Protein AF-A0A3D1IQJ5-F1 (afdb_monomer)

Radius of gyration: 21.81 Å; Cα contacts (8 Å, |Δi|>4): 579; chains: 1; bounding box: 47×55×71 Å

Mean predicted aligned error: 10.37 Å

pLDDT: mean 79.46, std 16.39, range [32.22, 97.44]

Sequence (289 aa):
MTYRLWQVEYAGQSLGAAVDIQLVWEKILNAQDEAKLQVVDERSNQLLGALDWTPTVVRDTTQGGSVEGMVEKVGEYTLDISRGRLHSADSREDVIFDFHISLSPFPDQQWTSVQVQLEREISERQFEFTVDAHSTNNFVTLRASLEGAEQEVDVPLEDLSKPEKLVGAGLKLAGVPALAASGASLMVKNFLNSEELKNRPLNFKLELPRQAHIDLLPGVRSRIKVYRIDVPIVEDMLVKIYVNTLGEILRVEIPNVLIDTISKTSKLDLPKSIVLRNQNFYGRLRRDQ

Nearest PDB structures (foldseek):
  5btu-assembly1_A  TM=4.972E-01  e=8.040E+00  Streptomyces rugosporus
  5bu3-assembly2_D  TM=2.649E-01  e=6.834E+00  Streptomyces rugosporus
  6cd2-assembly1_C  TM=1.174E-01  e=5.809E+00  Escherichia coli

Structure (mmCIF, N/CA/C/O backbone):
data_AF-A0A3D1IQJ5-F1
#
_entry.id   AF-A0A3D1IQJ5-F1
#
loop_
_atom_site.group_PDB
_atom_site.id
_atom_site.type_symbol
_atom_site.label_atom_id
_atom_site.label_alt_id
_atom_site.label_comp_id
_atom_site.label_asym_id
_atom_site.label_entity_id
_atom_site.label_seq_id
_atom_site.pdbx_PDB_ins_code
_atom_site.Cartn_x
_atom_site.Cartn_y
_atom_site.Cartn_z
_atom_site.occupancy
_atom_site.B_iso_or_equiv
_atom_site.auth_seq_id
_atom_site.auth_comp_id
_atom_site.auth_asym_id
_atom_site.auth_atom_id
_atom_site.pdbx_PDB_model_num
ATOM 1 N N . MET A 1 1 ? 15.451 10.200 -37.388 1.00 32.50 1 MET A N 1
ATOM 2 C CA . MET A 1 1 ? 15.613 8.881 -36.739 1.00 32.50 1 MET A CA 1
ATOM 3 C C . MET A 1 1 ? 15.032 8.989 -35.345 1.00 32.50 1 MET A C 1
ATOM 5 O O . MET A 1 1 ? 15.545 9.763 -34.551 1.00 32.50 1 MET A O 1
ATOM 9 N N . THR A 1 2 ? 13.926 8.304 -35.082 1.00 32.22 2 THR A N 1
ATOM 10 C CA . THR A 1 2 ? 13.214 8.381 -33.801 1.00 32.22 2 THR A CA 1
ATOM 11 C C . THR A 1 2 ? 13.717 7.242 -32.924 1.00 32.22 2 THR A C 1
ATOM 13 O O . THR A 1 2 ? 13.256 6.110 -33.054 1.00 32.22 2 THR A O 1
ATOM 16 N N . TYR A 1 3 ? 14.721 7.503 -32.087 1.00 37.50 3 TYR A N 1
ATOM 17 C CA . TYR A 1 3 ? 15.149 6.528 -31.087 1.00 37.50 3 TYR A CA 1
ATOM 18 C C . TYR A 1 3 ? 14.048 6.424 -30.034 1.00 37.50 3 TYR A C 1
ATOM 20 O O . TYR A 1 3 ? 13.719 7.397 -29.360 1.00 37.50 3 TYR A O 1
ATOM 28 N N . ARG A 1 4 ? 13.440 5.244 -29.909 1.00 43.84 4 ARG A N 1
ATOM 29 C CA . ARG A 1 4 ? 12.570 4.944 -28.775 1.00 43.84 4 ARG A CA 1
ATOM 30 C C . ARG A 1 4 ? 13.487 4.760 -27.567 1.00 43.84 4 ARG A C 1
ATOM 32 O O . ARG A 1 4 ? 14.173 3.749 -27.499 1.00 43.84 4 ARG A O 1
ATOM 39 N N . LEU A 1 5 ? 13.536 5.735 -26.658 1.00 46.69 5 LEU A N 1
ATOM 40 C CA . LEU A 1 5 ? 14.445 5.756 -25.496 1.00 46.69 5 LEU A CA 1
ATOM 41 C C . LEU A 1 5 ? 14.434 4.438 -24.690 1.00 46.69 5 LEU A C 1
ATOM 43 O O . LEU A 1 5 ? 15.490 3.961 -24.285 1.00 46.69 5 LEU A O 1
ATOM 47 N N . TRP A 1 6 ? 13.280 3.764 -24.593 1.00 47.94 6 TRP A N 1
ATOM 48 C CA . TRP A 1 6 ? 13.156 2.449 -23.944 1.00 47.94 6 TRP A CA 1
ATOM 49 C C . TRP A 1 6 ? 13.947 1.319 -24.631 1.00 47.94 6 TRP A C 1
ATOM 51 O O . TRP A 1 6 ? 14.324 0.347 -23.983 1.00 47.94 6 TRP A O 1
ATOM 61 N N . GLN A 1 7 ? 14.216 1.410 -25.939 1.00 45.00 7 GLN A N 1
ATOM 62 C CA . GLN A 1 7 ? 15.047 0.427 -26.642 1.00 45.00 7 GLN A CA 1
ATOM 63 C C . GLN A 1 7 ? 16.528 0.584 -26.300 1.00 45.00 7 GLN A C 1
ATOM 65 O O . GLN A 1 7 ? 17.248 -0.403 -26.362 1.00 45.00 7 GLN A O 1
ATOM 70 N N . VAL A 1 8 ? 16.980 1.784 -25.926 1.00 51.25 8 VAL A N 1
ATOM 71 C CA . VAL A 1 8 ? 18.387 2.048 -25.591 1.00 51.25 8 VAL A CA 1
ATOM 72 C C . VAL A 1 8 ? 18.701 1.606 -24.160 1.00 51.25 8 VAL A C 1
ATOM 74 O O . VAL A 1 8 ? 19.741 0.996 -23.948 1.00 51.25 8 VAL A O 1
ATOM 77 N N . GLU A 1 9 ? 17.779 1.803 -23.208 1.00 52.53 9 GLU A N 1
ATOM 78 C CA . GLU A 1 9 ? 17.941 1.301 -21.829 1.00 52.53 9 GLU A CA 1
ATOM 79 C C . GLU A 1 9 ? 17.995 -0.242 -21.761 1.00 52.53 9 GLU A C 1
ATOM 81 O O . GLU A 1 9 ? 18.684 -0.801 -20.915 1.00 52.53 9 GLU A O 1
ATOM 86 N N . TYR A 1 10 ? 17.310 -0.946 -22.674 1.00 53.19 10 TYR A N 1
ATOM 87 C CA . TYR A 1 10 ? 17.135 -2.408 -22.620 1.00 53.19 10 TYR A CA 1
ATOM 88 C C . TYR A 1 10 ? 17.820 -3.198 -23.743 1.00 53.19 10 TYR A C 1
ATOM 90 O O . TYR A 1 10 ? 17.701 -4.434 -23.777 1.00 53.19 10 TYR A O 1
ATOM 98 N N . ALA A 1 11 ? 18.501 -2.533 -24.679 1.00 50.22 11 ALA A N 1
ATOM 99 C CA . ALA A 1 11 ? 19.299 -3.203 -25.700 1.00 50.22 11 ALA A CA 1
ATOM 100 C C . ALA A 1 11 ? 20.513 -3.868 -25.036 1.00 50.22 11 ALA A C 1
ATOM 102 O O . ALA A 1 11 ? 21.517 -3.226 -24.756 1.00 50.22 11 ALA A O 1
ATOM 103 N N . GLY A 1 12 ? 20.403 -5.173 -24.778 1.00 56.88 12 GLY A N 1
ATOM 104 C CA . GLY A 1 12 ? 21.492 -5.999 -24.247 1.00 56.88 12 GLY A CA 1
ATOM 105 C C . GLY A 1 12 ? 21.267 -6.561 -22.842 1.00 56.88 12 GLY A C 1
ATOM 106 O O . GLY A 1 12 ? 22.012 -7.449 -22.442 1.00 56.88 12 GLY A O 1
ATOM 107 N N . GLN A 1 13 ? 20.232 -6.129 -22.112 1.00 66.56 13 GLN A N 1
ATOM 108 C CA . GLN A 1 13 ? 19.937 -6.686 -20.787 1.00 66.56 13 GLN A CA 1
ATOM 109 C C . GLN A 1 13 ? 18.996 -7.900 -20.876 1.00 66.56 13 GLN A C 1
ATOM 111 O O . GLN A 1 13 ? 17.907 -7.836 -21.469 1.00 66.56 13 GLN A O 1
ATOM 116 N N . SER A 1 14 ? 19.440 -9.022 -20.304 1.00 76.62 14 SER A N 1
ATOM 117 C CA . SER A 1 14 ? 18.699 -10.284 -20.238 1.00 76.62 14 SER A CA 1
ATOM 118 C C . SER A 1 14 ? 17.568 -10.225 -19.210 1.00 76.62 14 SER A C 1
ATOM 120 O O . SER A 1 14 ? 17.650 -9.507 -18.217 1.00 76.62 14 SER A O 1
ATOM 122 N N . LEU A 1 15 ? 16.521 -11.028 -19.417 1.00 82.62 15 LEU A N 1
ATOM 123 C CA . LEU A 1 15 ? 15.532 -11.284 -18.365 1.00 82.62 15 LEU A CA 1
ATOM 124 C C . LEU A 1 15 ? 16.239 -11.848 -17.119 1.00 82.62 15 LEU A C 1
ATOM 126 O O . LEU A 1 15 ? 17.187 -12.624 -17.242 1.00 82.62 15 LEU A O 1
ATOM 130 N N . GLY A 1 16 ? 15.799 -11.424 -15.940 1.00 82.69 16 GLY A N 1
ATOM 131 C CA . GLY A 1 16 ? 16.395 -11.733 -14.641 1.00 82.69 16 GLY A CA 1
ATOM 132 C C . GLY A 1 16 ? 17.601 -10.871 -14.257 1.00 82.69 16 GLY A C 1
ATOM 133 O O . GLY A 1 16 ? 18.068 -10.982 -13.123 1.00 82.69 16 GLY A O 1
ATOM 134 N N . ALA A 1 17 ? 18.108 -10.011 -15.152 1.00 86.56 17 ALA A N 1
ATOM 135 C CA . ALA A 1 17 ? 19.240 -9.143 -14.837 1.00 86.56 17 ALA A CA 1
ATOM 136 C C . ALA A 1 17 ? 18.913 -8.235 -13.647 1.00 86.56 17 ALA A C 1
ATOM 138 O O . ALA A 1 17 ? 17.838 -7.632 -13.606 1.00 86.56 17 ALA A O 1
ATOM 139 N N . ALA A 1 18 ? 19.842 -8.162 -12.694 1.00 89.19 18 ALA A N 1
ATOM 140 C CA . ALA A 1 18 ? 19.727 -7.282 -11.544 1.00 89.19 18 ALA A CA 1
ATOM 141 C C . ALA A 1 18 ? 19.845 -5.816 -11.978 1.00 89.19 18 ALA A C 1
ATOM 143 O O . ALA A 1 18 ? 20.656 -5.465 -12.838 1.00 89.19 18 ALA A O 1
ATOM 144 N N . VAL A 1 19 ? 19.034 -4.975 -11.356 1.00 89.19 19 VAL A N 1
ATOM 145 C CA . VAL A 1 19 ? 18.974 -3.529 -11.543 1.00 89.19 19 VAL A CA 1
ATOM 146 C C . VAL A 1 19 ? 19.071 -2.893 -10.166 1.00 89.19 19 VAL A C 1
ATOM 148 O O . VAL A 1 19 ? 18.525 -3.418 -9.193 1.00 89.19 19 VAL A O 1
ATOM 151 N N . ASP A 1 20 ? 19.783 -1.774 -10.082 1.00 87.56 20 ASP A N 1
ATOM 152 C CA . ASP A 1 20 ? 19.851 -0.997 -8.852 1.00 87.56 20 ASP A CA 1
ATOM 153 C C . ASP A 1 20 ? 18.441 -0.559 -8.429 1.00 87.56 20 ASP A C 1
ATOM 155 O O . ASP A 1 20 ? 17.690 0.014 -9.223 1.00 87.56 20 ASP A O 1
ATOM 159 N N . ILE A 1 21 ? 18.074 -0.848 -7.181 1.00 86.38 21 ILE A N 1
ATOM 160 C CA . ILE A 1 21 ? 16.773 -0.466 -6.640 1.00 86.38 21 ILE A CA 1
ATOM 161 C C . ILE A 1 21 ? 16.608 1.056 -6.588 1.00 86.38 21 ILE A C 1
ATOM 163 O O . ILE A 1 21 ? 15.497 1.537 -6.801 1.00 86.38 21 ILE A O 1
ATOM 167 N N . GLN A 1 22 ? 17.693 1.816 -6.384 1.00 84.75 22 GLN A N 1
ATOM 168 C CA . GLN A 1 22 ? 17.636 3.280 -6.331 1.00 84.75 22 GLN A CA 1
ATOM 169 C C . GLN A 1 22 ? 17.149 3.866 -7.656 1.00 84.75 22 GLN A C 1
ATOM 171 O O . GLN A 1 22 ? 16.299 4.750 -7.655 1.00 84.75 22 GLN A O 1
ATOM 176 N N . LEU A 1 23 ? 17.599 3.304 -8.782 1.00 86.88 23 LEU A N 1
ATOM 177 C CA . LEU A 1 23 ? 17.141 3.708 -10.112 1.00 86.88 23 LEU A CA 1
ATOM 178 C C . LEU A 1 23 ? 15.633 3.482 -10.285 1.00 86.88 23 LEU A C 1
ATOM 180 O O . LEU A 1 23 ? 14.932 4.315 -10.858 1.00 86.88 23 LEU A O 1
ATOM 184 N N . VAL A 1 24 ? 15.125 2.335 -9.828 1.00 89.50 24 VAL A N 1
ATOM 185 C CA . VAL A 1 24 ? 13.697 2.015 -9.959 1.00 89.50 24 VAL A CA 1
ATOM 186 C C . VAL A 1 24 ? 12.865 2.896 -9.031 1.00 89.50 24 VAL A C 1
ATOM 188 O O . VAL A 1 24 ? 11.819 3.387 -9.445 1.00 89.50 24 VAL A O 1
ATOM 191 N N . TRP A 1 25 ? 13.342 3.145 -7.812 1.00 87.88 25 TRP A N 1
ATOM 192 C CA . TRP A 1 25 ? 12.681 4.028 -6.854 1.00 87.88 25 TRP A CA 1
ATOM 193 C C . TRP A 1 25 ? 12.628 5.476 -7.349 1.00 87.88 25 TRP A C 1
ATOM 195 O O . TRP A 1 25 ? 11.566 6.091 -7.325 1.00 87.88 25 TRP A O 1
ATOM 205 N N . GLU A 1 26 ? 13.726 5.988 -7.907 1.00 86.38 26 GLU A N 1
ATOM 206 C CA . GLU A 1 26 ? 13.758 7.301 -8.554 1.00 86.38 26 GLU A CA 1
ATOM 207 C C . GLU A 1 26 ? 12.740 7.385 -9.696 1.00 86.38 26 GLU A C 1
ATOM 209 O O . GLU A 1 26 ? 12.000 8.365 -9.780 1.00 86.38 26 GLU A O 1
ATOM 214 N N . LYS A 1 27 ? 12.637 6.345 -10.535 1.00 90.69 27 LYS A N 1
ATOM 215 C CA . LYS A 1 27 ? 11.613 6.286 -11.587 1.00 90.69 27 LYS A CA 1
ATOM 216 C C . LYS A 1 27 ? 10.197 6.314 -11.001 1.00 90.69 27 LYS A C 1
ATOM 218 O O . LYS A 1 27 ? 9.381 7.067 -11.512 1.00 90.69 27 LYS A O 1
ATOM 223 N N . ILE A 1 28 ? 9.908 5.548 -9.944 1.00 90.69 28 ILE A N 1
ATOM 224 C CA . ILE A 1 28 ? 8.582 5.534 -9.291 1.00 90.69 28 ILE A CA 1
ATOM 225 C C . ILE A 1 28 ? 8.221 6.921 -8.749 1.00 90.69 28 ILE A C 1
ATOM 227 O O . ILE A 1 28 ? 7.126 7.407 -9.014 1.00 90.69 28 ILE A O 1
ATOM 231 N N . LEU A 1 29 ? 9.138 7.572 -8.027 1.00 88.56 29 LEU A N 1
ATOM 232 C CA . LEU A 1 29 ? 8.899 8.890 -7.425 1.00 88.56 29 LEU A CA 1
ATOM 233 C C . LEU A 1 29 ? 8.776 10.021 -8.455 1.00 88.56 29 LEU A C 1
ATOM 235 O O . LEU A 1 29 ? 8.172 11.048 -8.166 1.00 88.56 29 LEU A O 1
ATOM 239 N N . ASN A 1 30 ? 9.346 9.840 -9.647 1.00 87.75 30 ASN A N 1
ATOM 240 C CA . ASN A 1 30 ? 9.295 10.811 -10.742 1.00 87.75 30 ASN A CA 1
ATOM 241 C C . ASN A 1 30 ? 8.331 10.401 -11.869 1.00 87.75 30 ASN A C 1
ATOM 243 O O . ASN A 1 30 ? 8.361 11.011 -12.950 1.00 87.75 30 ASN A O 1
ATOM 247 N N . ALA A 1 31 ? 7.506 9.369 -11.659 1.00 89.88 31 ALA A N 1
ATOM 248 C CA . ALA A 1 31 ? 6.557 8.935 -12.673 1.00 89.88 31 ALA A CA 1
ATOM 249 C C . ALA A 1 31 ? 5.586 10.084 -12.987 1.00 89.88 31 ALA A C 1
ATOM 251 O O . ALA A 1 31 ? 5.122 10.791 -12.101 1.00 89.88 31 ALA A O 1
ATOM 252 N N . GLN A 1 32 ? 5.332 10.311 -14.275 1.00 82.56 32 GLN A N 1
ATOM 253 C CA . GLN A 1 32 ? 4.499 11.432 -14.726 1.00 82.56 32 GLN A CA 1
ATOM 254 C C . GLN A 1 32 ? 3.003 11.114 -14.670 1.00 82.56 32 GLN A C 1
ATOM 256 O O . GLN A 1 32 ? 2.184 12.027 -14.623 1.00 82.56 32 GLN A O 1
ATOM 261 N N . ASP A 1 33 ? 2.670 9.825 -14.706 1.00 85.56 33 ASP A N 1
ATOM 262 C CA . ASP A 1 33 ? 1.304 9.332 -14.780 1.00 85.56 33 ASP A CA 1
ATOM 263 C C . ASP A 1 33 ? 0.913 8.652 -13.465 1.00 85.56 33 ASP A C 1
ATOM 265 O O . ASP A 1 33 ? 1.701 7.919 -12.857 1.00 85.56 33 ASP A O 1
ATOM 269 N N . GLU A 1 34 ? -0.339 8.857 -13.063 1.00 90.88 34 GLU A N 1
ATOM 270 C CA . GLU A 1 34 ? -0.970 8.095 -11.989 1.00 90.88 34 GLU A CA 1
ATOM 271 C C . GLU A 1 34 ? -1.128 6.621 -12.397 1.00 90.88 34 GLU A C 1
ATOM 273 O O . GLU A 1 34 ? -1.571 6.289 -13.502 1.00 90.88 34 GLU A O 1
ATOM 278 N N . ALA A 1 35 ? -0.814 5.706 -11.482 1.00 93.81 35 ALA A N 1
ATOM 279 C CA . ALA A 1 35 ? -1.076 4.290 -11.682 1.00 93.81 35 ALA A CA 1
ATOM 280 C C . ALA A 1 35 ? -2.490 3.963 -11.191 1.00 93.81 35 ALA A C 1
ATOM 282 O O . ALA A 1 35 ? -2.733 3.787 -9.996 1.00 93.81 35 ALA A O 1
ATOM 283 N N . LYS A 1 36 ? -3.429 3.843 -12.134 1.00 96.25 36 LYS A N 1
ATOM 284 C CA . LYS A 1 36 ? -4.802 3.396 -11.856 1.00 96.25 36 LYS A CA 1
ATOM 285 C C . LYS A 1 36 ? -4.813 1.896 -11.597 1.00 96.25 36 LYS A C 1
ATOM 287 O O . LYS A 1 36 ? -4.696 1.100 -12.535 1.00 96.25 36 LYS A O 1
ATOM 292 N N . LEU A 1 37 ? -4.979 1.482 -10.349 1.00 97.44 37 LEU A N 1
ATOM 293 C CA . LEU A 1 37 ? -4.917 0.087 -9.918 1.00 97.44 37 LEU A CA 1
ATOM 294 C C . LEU A 1 37 ? -6.305 -0.435 -9.527 1.00 97.44 37 LEU A C 1
ATOM 296 O O . LEU A 1 37 ? -7.129 0.254 -8.935 1.00 97.44 37 LEU A O 1
ATOM 300 N N . GLN A 1 38 ? -6.577 -1.690 -9.869 1.00 96.94 38 GLN A N 1
ATOM 301 C CA . GLN A 1 38 ? -7.733 -2.451 -9.394 1.00 96.94 38 GLN A CA 1
ATOM 302 C C . GLN A 1 38 ? -7.247 -3.554 -8.474 1.00 96.94 38 GLN A C 1
ATOM 304 O O . GLN A 1 38 ? -6.335 -4.288 -8.846 1.00 96.94 38 GLN A O 1
ATOM 309 N N . VAL A 1 39 ? -7.880 -3.697 -7.316 1.00 96.06 39 VAL A N 1
ATOM 310 C CA . VAL A 1 39 ? -7.679 -4.827 -6.410 1.00 96.06 39 VAL A CA 1
ATOM 311 C C . VAL A 1 39 ? -8.584 -5.955 -6.884 1.00 96.06 39 VAL A C 1
ATOM 313 O O . VAL A 1 39 ? -9.794 -5.770 -7.019 1.00 96.06 39 VAL A O 1
ATOM 316 N N . VAL A 1 40 ? -8.009 -7.114 -7.181 1.00 95.31 40 VAL A N 1
ATOM 317 C CA . VAL A 1 40 ? -8.720 -8.225 -7.821 1.00 95.31 40 VAL A CA 1
ATOM 318 C C . VAL A 1 40 ? -8.387 -9.526 -7.102 1.00 95.31 40 VAL A C 1
ATOM 320 O O . VAL A 1 40 ? -7.229 -9.760 -6.747 1.00 95.31 40 VAL A O 1
ATOM 323 N N . ASP A 1 41 ? -9.384 -10.392 -6.928 1.00 93.38 41 ASP A N 1
ATOM 324 C CA . ASP A 1 41 ? -9.119 -11.811 -6.694 1.00 93.38 41 ASP A CA 1
ATOM 325 C C . ASP A 1 41 ? -8.699 -12.439 -8.026 1.00 93.38 41 ASP A C 1
ATOM 327 O O . ASP A 1 41 ? -9.513 -12.646 -8.925 1.00 93.38 41 ASP A O 1
ATOM 331 N N . GLU A 1 42 ? -7.410 -12.732 -8.171 1.00 91.75 42 GLU A N 1
ATOM 332 C CA . GLU A 1 42 ? -6.810 -13.227 -9.410 1.00 91.75 42 GLU A CA 1
ATOM 333 C C . GLU A 1 42 ? -7.490 -14.509 -9.921 1.00 91.75 42 GLU A C 1
ATOM 335 O O . GLU A 1 42 ? -7.530 -14.728 -11.132 1.00 91.75 42 GLU A O 1
ATOM 340 N N . ARG A 1 43 ? -8.019 -15.355 -9.022 1.00 90.50 43 ARG A N 1
ATOM 341 C CA . ARG A 1 43 ? -8.587 -16.666 -9.384 1.00 90.50 43 ARG A CA 1
ATOM 342 C C . ARG A 1 43 ? -9.993 -16.560 -9.951 1.00 90.50 43 ARG A C 1
ATOM 344 O O . ARG A 1 43 ? -10.292 -17.217 -10.945 1.00 90.50 43 ARG A O 1
ATOM 351 N N . SER A 1 44 ? -10.847 -15.780 -9.300 1.00 90.94 44 SER A N 1
ATOM 352 C CA . SER A 1 44 ? -12.227 -15.543 -9.737 1.00 90.94 44 SER A CA 1
ATOM 353 C C . SER A 1 44 ? -12.329 -14.395 -10.742 1.00 90.94 44 SER A C 1
ATOM 355 O O . SER A 1 44 ? -13.337 -14.268 -11.432 1.00 90.94 44 SER A O 1
ATOM 357 N N . ASN A 1 45 ? -11.274 -13.582 -10.852 1.00 91.81 45 ASN A N 1
ATOM 358 C CA . ASN A 1 45 ? -11.251 -12.320 -11.583 1.00 91.81 45 ASN A CA 1
ATOM 359 C C . ASN A 1 45 ? -12.312 -11.322 -11.073 1.00 91.81 45 ASN A C 1
ATOM 361 O O . ASN A 1 45 ? -12.796 -10.484 -11.835 1.00 91.81 45 ASN A O 1
ATOM 365 N N . GLN A 1 46 ? -12.661 -11.420 -9.787 1.00 93.25 46 GLN A N 1
ATOM 366 C CA . GLN A 1 46 ? -13.621 -10.550 -9.115 1.00 93.25 46 GLN A CA 1
ATOM 367 C C . GLN A 1 46 ? -12.967 -9.230 -8.695 1.00 93.25 46 GLN A C 1
ATOM 369 O O . GLN A 1 46 ? -11.874 -9.219 -8.123 1.00 93.25 46 GLN A O 1
ATOM 374 N N . LEU A 1 47 ? -13.653 -8.112 -8.946 1.00 94.69 47 LEU A N 1
ATOM 375 C CA . LEU A 1 47 ? -13.200 -6.781 -8.545 1.00 94.69 47 LEU A CA 1
ATOM 376 C C . LEU A 1 47 ? -13.474 -6.524 -7.056 1.00 94.69 47 LEU A C 1
ATOM 378 O O . LEU A 1 47 ? -14.620 -6.326 -6.650 1.00 94.69 47 LEU A O 1
ATOM 382 N N . LEU A 1 48 ? -12.408 -6.435 -6.267 1.00 94.00 48 LEU A N 1
ATOM 383 C CA . LEU A 1 48 ? -12.449 -6.199 -4.821 1.00 94.00 48 LEU A CA 1
ATOM 384 C C . LEU A 1 48 ? -12.309 -4.720 -4.455 1.00 94.00 48 LEU A C 1
ATOM 386 O O . LEU A 1 48 ? -12.587 -4.341 -3.326 1.00 94.00 48 LEU A O 1
ATOM 390 N N . GLY A 1 49 ? -11.852 -3.881 -5.381 1.00 95.12 49 GLY A N 1
ATOM 391 C CA . GLY A 1 49 ? -11.621 -2.468 -5.114 1.00 95.12 49 GLY A CA 1
ATOM 392 C C . GLY A 1 49 ? -10.786 -1.794 -6.191 1.00 95.12 49 GLY A C 1
ATOM 393 O O . GLY A 1 49 ? -10.399 -2.418 -7.182 1.00 95.12 49 GLY A O 1
ATOM 394 N N . ALA A 1 50 ? -10.490 -0.517 -5.999 1.00 96.50 50 ALA A N 1
ATOM 395 C CA . ALA A 1 50 ? -9.625 0.258 -6.876 1.00 96.50 50 ALA A CA 1
ATOM 396 C C . ALA A 1 50 ? -8.967 1.408 -6.115 1.00 96.50 50 ALA A C 1
ATOM 398 O O . ALA A 1 50 ? -9.503 1.890 -5.120 1.00 96.50 50 ALA A O 1
ATOM 399 N N . LEU A 1 51 ? -7.811 1.841 -6.597 1.00 96.94 51 LEU A N 1
ATOM 400 C CA . LEU A 1 51 ? -7.077 2.983 -6.073 1.00 96.94 51 LEU A CA 1
ATOM 401 C C . LEU A 1 51 ? -6.245 3.607 -7.189 1.00 96.94 51 LEU A C 1
ATOM 403 O O . LEU A 1 51 ? -5.812 2.894 -8.096 1.00 96.94 51 LEU A O 1
ATOM 407 N N . ASP A 1 52 ? -5.987 4.903 -7.085 1.00 95.62 52 ASP A N 1
ATOM 408 C CA . ASP A 1 52 ? -5.094 5.618 -7.989 1.00 95.62 52 ASP A CA 1
ATOM 409 C C . ASP A 1 52 ? -3.840 5.999 -7.193 1.00 95.62 52 ASP A C 1
ATOM 411 O O . ASP A 1 52 ? -3.924 6.671 -6.168 1.00 95.62 52 ASP A O 1
ATOM 415 N N . TRP A 1 53 ? -2.686 5.489 -7.623 1.00 92.56 53 TRP A N 1
ATOM 416 C CA . TRP A 1 53 ? -1.389 5.752 -7.002 1.00 92.56 53 TRP A CA 1
ATOM 417 C C . TRP A 1 53 ? -0.710 6.920 -7.712 1.00 92.56 53 TRP A C 1
ATOM 419 O O . TRP A 1 53 ? -0.385 6.815 -8.899 1.00 92.56 53 TRP A O 1
ATOM 429 N N . THR A 1 54 ? -0.478 8.010 -6.985 1.00 94.31 54 THR A N 1
ATOM 430 C CA . THR A 1 54 ? -0.063 9.296 -7.556 1.00 94.31 54 THR A CA 1
ATOM 431 C C . THR A 1 54 ? 1.253 9.766 -6.938 1.00 94.31 54 THR A C 1
ATOM 433 O O . THR A 1 54 ? 1.261 10.219 -5.796 1.00 94.31 54 THR A O 1
ATOM 436 N N . PRO A 1 55 ? 2.379 9.660 -7.660 1.00 91.50 55 PRO A N 1
ATOM 437 C CA . PRO A 1 55 ? 3.629 10.282 -7.250 1.00 91.50 55 PRO A CA 1
ATOM 438 C C . PRO A 1 55 ? 3.646 11.773 -7.599 1.00 91.50 55 PRO A C 1
ATOM 440 O O . PRO A 1 55 ? 3.294 12.158 -8.714 1.00 91.50 55 PRO A O 1
ATOM 443 N N . THR A 1 56 ? 4.113 12.607 -6.670 1.00 90.25 56 THR A N 1
ATOM 444 C CA . THR A 1 56 ? 4.271 14.052 -6.887 1.00 90.25 56 THR A CA 1
ATOM 445 C C . THR A 1 56 ? 5.661 14.518 -6.469 1.00 90.25 56 THR A C 1
ATOM 447 O O . THR A 1 56 ? 6.196 14.119 -5.437 1.00 90.25 56 THR A O 1
ATOM 450 N N . VAL A 1 57 ? 6.245 15.414 -7.268 1.00 87.94 57 VAL A N 1
ATOM 451 C CA . VAL A 1 57 ? 7.497 16.108 -6.944 1.00 87.94 57 VAL A CA 1
ATOM 452 C C . VAL A 1 57 ? 7.171 17.543 -6.551 1.00 87.94 57 VAL A C 1
ATOM 454 O O . VAL A 1 57 ? 6.781 18.352 -7.399 1.00 87.94 57 VAL A O 1
ATOM 457 N N . VAL A 1 58 ? 7.360 17.883 -5.280 1.00 84.00 58 VAL A N 1
ATOM 458 C CA . VAL A 1 58 ? 7.140 19.242 -4.778 1.00 84.00 58 VAL A CA 1
ATOM 459 C C . VAL A 1 58 ? 8.465 19.997 -4.814 1.00 84.00 58 VAL A C 1
ATOM 461 O O . VAL A 1 58 ? 9.525 19.504 -4.419 1.00 84.00 58 VAL A O 1
ATOM 464 N N . ARG A 1 59 ? 8.424 21.215 -5.350 1.00 81.38 59 ARG A N 1
ATOM 465 C CA . ARG A 1 59 ? 9.615 22.037 -5.587 1.00 81.38 59 ARG A CA 1
ATOM 466 C C . ARG A 1 59 ? 9.822 23.010 -4.441 1.00 81.38 59 ARG A C 1
ATOM 468 O O . ARG A 1 59 ? 8.860 23.594 -3.950 1.00 81.38 59 ARG A O 1
ATOM 475 N N . ASP A 1 60 ? 11.079 23.223 -4.071 1.00 70.88 60 ASP A N 1
ATOM 476 C CA . ASP A 1 60 ? 11.421 24.251 -3.096 1.00 70.88 60 ASP A CA 1
ATOM 477 C C . ASP A 1 60 ? 11.312 25.636 -3.754 1.00 70.88 60 ASP A C 1
ATOM 479 O O . ASP A 1 60 ? 12.063 25.965 -4.673 1.00 70.88 60 ASP A O 1
ATOM 483 N N . THR A 1 61 ? 10.348 26.443 -3.309 1.00 63.12 61 THR A N 1
ATOM 484 C CA . THR A 1 61 ? 10.128 27.811 -3.805 1.00 63.12 61 T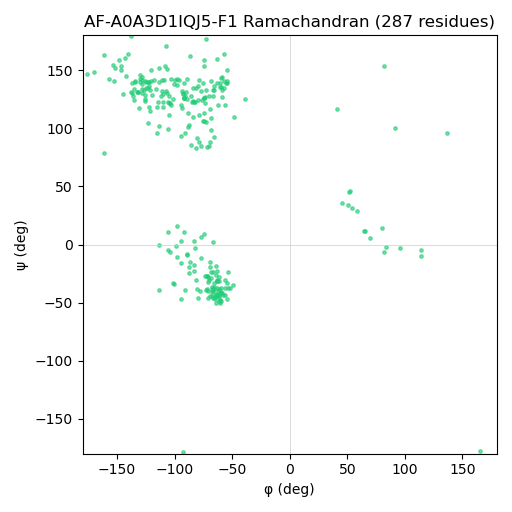HR A CA 1
ATOM 485 C C . THR A 1 61 ? 10.821 28.875 -2.949 1.00 63.12 61 THR A C 1
ATOM 487 O O . THR A 1 61 ? 10.633 30.066 -3.193 1.00 63.12 61 THR A O 1
ATOM 490 N N . THR A 1 62 ? 11.584 28.488 -1.919 1.00 58.69 62 THR A N 1
ATOM 491 C CA . THR A 1 62 ? 12.174 29.439 -0.959 1.00 58.69 62 THR A CA 1
ATOM 492 C C . THR A 1 62 ? 13.481 30.073 -1.435 1.00 58.69 62 THR A C 1
ATOM 494 O O . THR A 1 62 ? 13.848 31.144 -0.943 1.00 58.69 62 THR A O 1
ATOM 497 N N . GLN A 1 63 ? 14.156 29.504 -2.442 1.00 52.62 63 GLN A N 1
ATOM 498 C CA . GLN A 1 63 ? 15.277 30.170 -3.113 1.00 52.62 63 GLN A CA 1
ATOM 499 C C . GLN A 1 63 ? 14.740 31.160 -4.152 1.00 52.62 63 GLN A C 1
ATOM 501 O O . GLN A 1 63 ? 14.597 30.879 -5.336 1.00 52.62 63 GLN A O 1
ATOM 506 N N . GLY A 1 64 ? 14.399 32.353 -3.665 1.00 50.53 64 GLY A N 1
ATOM 507 C CA . GLY A 1 64 ? 14.107 33.509 -4.495 1.00 50.53 64 GLY A CA 1
ATOM 508 C C . GLY A 1 64 ? 15.353 33.961 -5.251 1.00 50.53 64 GLY A C 1
ATOM 509 O O . GLY A 1 64 ? 16.112 34.791 -4.756 1.00 50.53 64 GLY A O 1
ATOM 510 N N . GLY A 1 65 ? 15.516 33.449 -6.467 1.00 56.09 65 GLY A N 1
ATOM 511 C CA . GLY A 1 65 ? 16.250 34.123 -7.527 1.00 56.09 65 GLY A CA 1
ATOM 512 C C . GLY A 1 65 ? 17.190 33.234 -8.324 1.00 56.09 65 GLY A C 1
ATOM 513 O O . GLY A 1 65 ? 18.371 33.205 -8.013 1.00 56.09 65 GLY A O 1
ATOM 514 N N . SER A 1 66 ? 16.730 32.729 -9.468 1.00 46.94 66 SER A N 1
ATOM 515 C CA . SER A 1 66 ? 17.270 33.104 -10.778 1.00 46.94 66 SER A CA 1
ATOM 516 C C . SER A 1 66 ? 16.396 32.561 -11.922 1.00 46.94 66 SER A C 1
ATOM 518 O O . SER A 1 66 ? 15.744 31.537 -11.788 1.00 46.94 66 SER A O 1
ATOM 520 N N . VAL A 1 67 ? 16.361 33.320 -13.024 1.00 54.06 67 VAL A N 1
ATOM 521 C CA . VAL A 1 67 ? 16.002 32.954 -14.412 1.00 54.06 67 VAL A CA 1
ATOM 522 C C . VAL A 1 67 ? 14.799 32.016 -14.638 1.00 54.06 67 VAL A C 1
ATOM 524 O O . VAL A 1 67 ? 14.825 30.820 -14.361 1.00 54.06 67 VAL A O 1
ATOM 527 N N . GLU A 1 68 ? 13.778 32.556 -15.313 1.00 43.94 68 GLU A N 1
ATOM 528 C CA . GLU A 1 68 ? 12.652 31.805 -15.881 1.00 43.94 68 GLU A CA 1
ATOM 529 C C . GLU A 1 68 ? 13.154 30.590 -16.693 1.00 43.94 68 GLU A C 1
ATOM 531 O O . GLU A 1 68 ? 13.777 30.740 -17.744 1.00 43.94 68 GLU A O 1
ATOM 536 N N . GLY A 1 69 ? 12.925 29.377 -16.172 1.00 50.16 69 GLY A N 1
ATOM 537 C CA . GLY A 1 69 ? 13.296 28.114 -16.823 1.00 50.16 69 GLY A CA 1
ATOM 538 C C . GLY A 1 69 ? 14.374 27.265 -16.132 1.00 50.16 69 GLY A C 1
ATOM 539 O O . GLY A 1 69 ? 14.611 26.148 -16.591 1.00 50.16 69 GLY A O 1
ATOM 540 N N . MET A 1 70 ? 14.999 27.718 -15.036 1.00 46.53 70 MET A N 1
ATOM 541 C CA . MET A 1 70 ? 15.891 26.875 -14.216 1.00 46.53 70 MET A CA 1
ATOM 542 C C . MET A 1 70 ? 15.109 26.186 -13.082 1.00 46.53 70 MET A C 1
ATOM 544 O O . MET A 1 70 ? 14.402 26.833 -12.315 1.00 46.53 70 MET A O 1
ATOM 548 N N . VAL A 1 71 ? 15.204 24.856 -12.980 1.00 52.75 71 VAL A N 1
ATOM 549 C CA . VAL A 1 71 ? 14.596 24.073 -11.887 1.00 52.75 71 VAL A CA 1
ATOM 550 C C . VAL A 1 71 ? 15.598 24.024 -10.733 1.00 52.75 71 VAL A C 1
ATOM 552 O O . VAL A 1 71 ? 16.588 23.305 -10.828 1.00 52.75 71 VAL A O 1
ATOM 555 N N . GLU A 1 72 ? 15.387 24.814 -9.676 1.00 58.12 72 GLU A N 1
ATOM 556 C CA . GLU A 1 72 ? 16.466 25.085 -8.710 1.00 58.12 72 GLU A CA 1
ATOM 557 C C . GLU A 1 72 ? 16.629 24.083 -7.553 1.00 58.12 72 GLU A C 1
ATOM 559 O O . GLU A 1 72 ? 17.761 23.958 -7.099 1.00 58.12 72 GLU A O 1
ATOM 564 N N . LYS A 1 73 ? 15.614 23.315 -7.111 1.00 70.44 73 LYS A N 1
ATOM 565 C CA . LYS A 1 73 ? 15.770 22.106 -6.252 1.00 70.44 73 LYS A CA 1
ATOM 566 C C . LYS A 1 73 ? 14.433 21.396 -5.999 1.00 70.44 73 LYS A C 1
ATOM 568 O O . LYS A 1 73 ? 13.390 22.036 -5.875 1.00 70.44 73 LYS A O 1
ATOM 573 N N . VAL A 1 74 ? 14.474 20.066 -5.884 1.00 79.19 74 VAL A N 1
ATOM 574 C CA . VAL A 1 74 ? 13.355 19.273 -5.344 1.00 79.19 74 VAL A CA 1
ATOM 575 C C . VAL A 1 74 ? 13.305 19.478 -3.830 1.00 79.19 74 VAL A C 1
ATOM 577 O O . VAL A 1 74 ? 14.331 19.312 -3.172 1.00 79.19 74 VAL A O 1
ATOM 580 N N . GLY A 1 75 ? 12.139 19.860 -3.306 1.00 79.38 75 GLY A N 1
ATOM 581 C CA . GLY A 1 75 ? 11.915 20.101 -1.878 1.00 79.38 75 GLY A CA 1
ATOM 582 C C . GLY A 1 75 ? 11.430 18.856 -1.136 1.00 79.38 75 GLY A C 1
ATOM 583 O O . GLY A 1 75 ? 11.904 18.580 -0.039 1.00 79.38 75 GLY A O 1
ATOM 584 N N . GLU A 1 76 ? 10.551 18.071 -1.760 1.00 86.50 76 GLU A N 1
ATOM 585 C CA . GLU A 1 76 ? 10.053 16.792 -1.238 1.00 86.50 76 GLU A CA 1
ATOM 586 C C . GLU A 1 76 ? 9.446 15.941 -2.367 1.00 86.50 76 GLU A C 1
ATOM 588 O O . GLU A 1 76 ? 9.126 16.441 -3.452 1.00 86.50 76 GLU A O 1
ATOM 593 N N . TYR A 1 77 ? 9.287 14.647 -2.098 1.00 88.56 77 TYR A N 1
ATOM 594 C CA . TYR A 1 77 ? 8.487 13.734 -2.911 1.00 88.56 77 TYR A CA 1
ATOM 595 C C . TYR A 1 77 ? 7.282 13.271 -2.102 1.00 88.56 77 TYR A C 1
ATOM 597 O O . TYR A 1 77 ? 7.441 12.943 -0.927 1.00 88.56 77 TYR A O 1
ATOM 605 N N . THR A 1 78 ? 6.113 13.175 -2.729 1.00 92.19 78 THR A N 1
ATOM 606 C CA . THR A 1 78 ? 4.927 12.572 -2.111 1.00 92.19 78 THR A CA 1
ATOM 607 C C . THR A 1 78 ? 4.436 11.384 -2.924 1.00 92.19 78 THR A C 1
ATOM 609 O O . THR A 1 78 ? 4.634 11.310 -4.141 1.00 92.19 78 THR A O 1
ATOM 612 N N . LEU A 1 79 ? 3.822 10.425 -2.238 1.00 92.25 79 LEU A N 1
ATOM 613 C CA . LEU A 1 79 ? 3.048 9.354 -2.851 1.00 92.25 79 LEU A CA 1
ATOM 614 C C . LEU A 1 79 ? 1.664 9.357 -2.219 1.00 92.25 79 LEU A C 1
ATOM 616 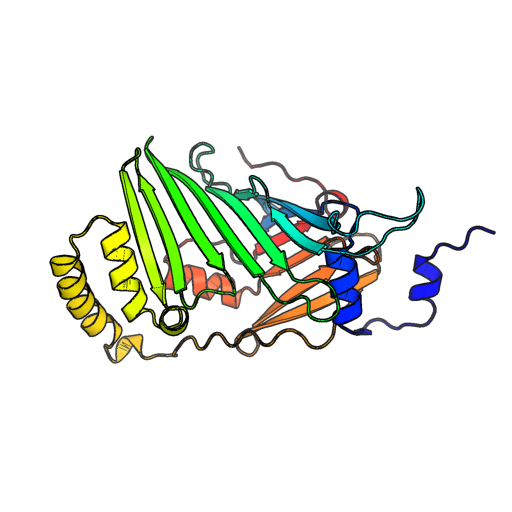O O . LEU A 1 79 ? 1.533 9.216 -1.001 1.00 92.25 79 LEU A O 1
ATOM 620 N N . ASP A 1 80 ? 0.656 9.485 -3.067 1.00 95.56 80 ASP A N 1
ATOM 621 C CA . ASP A 1 80 ? -0.717 9.711 -2.655 1.00 95.56 80 ASP A CA 1
ATOM 622 C C . ASP A 1 80 ? -1.646 8.631 -3.209 1.00 95.56 80 ASP A C 1
ATOM 624 O O . ASP A 1 80 ? -1.545 8.208 -4.365 1.00 95.56 80 ASP A O 1
ATOM 628 N N . ILE A 1 81 ? -2.589 8.209 -2.376 1.00 95.94 81 ILE A N 1
ATOM 629 C CA . ILE A 1 81 ? -3.819 7.548 -2.790 1.00 95.94 81 ILE A CA 1
ATOM 630 C C . ILE A 1 81 ? -4.948 8.409 -2.259 1.00 95.94 81 ILE A C 1
ATOM 632 O O . ILE A 1 81 ? -5.121 8.508 -1.048 1.00 95.94 81 ILE A O 1
ATOM 636 N N . SER A 1 82 ? -5.722 9.004 -3.161 1.00 91.69 82 SER A N 1
ATOM 637 C CA . SER A 1 82 ? -6.900 9.781 -2.788 1.00 91.69 82 SER A CA 1
ATOM 638 C C . SER A 1 82 ? -8.166 8.990 -3.083 1.00 91.69 82 SER A C 1
ATOM 640 O O . SER A 1 82 ? -8.416 8.598 -4.227 1.00 91.69 82 SER A O 1
ATOM 642 N N . ARG A 1 83 ? -8.982 8.763 -2.056 1.00 92.62 83 ARG A N 1
ATOM 643 C CA . ARG A 1 83 ? -10.248 8.023 -2.111 1.00 92.62 83 ARG A CA 1
ATOM 644 C C . ARG A 1 83 ? -10.134 6.651 -2.776 1.00 92.62 83 ARG A C 1
ATOM 646 O O . ARG A 1 83 ? -10.990 6.264 -3.581 1.00 92.62 83 ARG A O 1
ATOM 653 N N . GLY A 1 84 ? -9.100 5.899 -2.407 1.00 94.56 84 GLY A N 1
ATOM 654 C CA . GLY A 1 84 ? -9.045 4.466 -2.664 1.00 94.56 84 GLY A CA 1
ATOM 655 C C . GLY A 1 84 ? -10.290 3.780 -2.099 1.00 94.56 84 GLY A C 1
ATOM 656 O O . GLY A 1 84 ? -10.902 4.254 -1.143 1.00 94.56 84 GLY A O 1
ATOM 657 N N . ARG A 1 85 ? -10.718 2.682 -2.719 1.00 94.69 85 ARG A N 1
ATOM 658 C CA . ARG A 1 85 ? -11.969 2.007 -2.372 1.00 94.69 85 ARG A CA 1
ATOM 659 C C . ARG A 1 85 ? -11.799 0.500 -2.342 1.00 94.69 85 ARG A C 1
ATOM 661 O O . ARG A 1 85 ? -11.332 -0.086 -3.317 1.00 94.69 85 ARG A O 1
ATOM 668 N N . LEU A 1 86 ? -12.254 -0.129 -1.266 1.00 92.81 86 LEU A N 1
ATOM 669 C CA . LEU A 1 86 ? -12.443 -1.575 -1.170 1.00 92.81 86 LEU A CA 1
ATOM 670 C C . LEU A 1 86 ? -13.940 -1.865 -1.090 1.00 92.81 86 LEU A C 1
ATOM 672 O O . LEU A 1 86 ? -14.655 -1.277 -0.281 1.00 92.81 86 LEU A O 1
ATOM 676 N N . HIS A 1 87 ? -14.417 -2.751 -1.955 1.00 91.88 87 HIS A N 1
ATOM 677 C CA . HIS A 1 87 ? -15.828 -3.080 -2.057 1.00 91.88 87 HIS A CA 1
ATOM 678 C C . HIS A 1 87 ? -16.264 -4.013 -0.927 1.00 91.88 87 HIS A C 1
ATOM 680 O O . HIS A 1 87 ? -15.633 -5.043 -0.684 1.00 91.88 87 HIS A O 1
ATOM 686 N N . SER A 1 88 ? -17.379 -3.672 -0.284 1.00 86.38 88 SER A N 1
ATOM 687 C CA . SER A 1 88 ? -18.132 -4.597 0.570 1.00 86.38 88 SER A CA 1
ATOM 688 C C . SER A 1 88 ? -19.234 -5.288 -0.249 1.00 86.38 88 SER A C 1
ATOM 690 O O . SER A 1 88 ? -19.366 -5.057 -1.452 1.00 86.38 88 SER A O 1
ATOM 692 N N . ALA A 1 89 ? -20.040 -6.147 0.378 1.00 84.69 89 ALA A N 1
ATOM 693 C CA . ALA A 1 89 ? -21.249 -6.681 -0.250 1.00 84.69 89 ALA A CA 1
ATOM 694 C C . ALA A 1 89 ? -22.229 -5.540 -0.585 1.00 84.69 89 ALA A C 1
ATOM 696 O O . ALA A 1 89 ? -22.659 -5.409 -1.732 1.00 84.69 89 ALA A O 1
ATOM 697 N N . ASP A 1 90 ? -22.492 -4.653 0.380 1.00 85.50 90 ASP A N 1
ATOM 698 C CA . ASP A 1 90 ? -23.233 -3.407 0.166 1.00 85.50 90 ASP A CA 1
ATOM 699 C C . ASP A 1 90 ? -22.272 -2.268 -0.200 1.00 85.50 90 ASP A C 1
ATOM 701 O O . ASP A 1 90 ? -21.265 -2.045 0.463 1.00 85.50 90 ASP A O 1
ATOM 705 N N . SER A 1 91 ? -22.582 -1.532 -1.266 1.00 86.19 91 SER A N 1
ATOM 706 C CA . SER A 1 91 ? -21.801 -0.378 -1.723 1.00 86.19 91 SER A CA 1
ATOM 707 C C . SER A 1 91 ? -21.742 0.790 -0.742 1.00 86.19 91 SER A C 1
ATOM 709 O O . SER A 1 91 ? -20.814 1.595 -0.820 1.00 86.19 91 SER A O 1
ATOM 711 N N . ARG A 1 92 ? -22.714 0.896 0.171 1.00 86.00 92 ARG A N 1
ATOM 712 C CA . ARG A 1 92 ? -22.687 1.894 1.250 1.00 86.00 92 ARG A CA 1
ATOM 713 C C . ARG A 1 92 ? -21.615 1.571 2.280 1.00 86.00 92 ARG A C 1
ATOM 715 O O . ARG A 1 92 ? -21.010 2.477 2.831 1.00 86.00 92 ARG A O 1
ATOM 722 N N . GLU A 1 93 ? -21.325 0.288 2.468 1.00 87.12 93 GLU A N 1
ATOM 723 C CA . GLU A 1 93 ? -20.333 -0.186 3.429 1.00 87.12 93 GLU A CA 1
ATOM 724 C C . GLU A 1 93 ? -18.927 -0.352 2.840 1.00 87.12 93 GLU A C 1
ATOM 726 O O . GLU A 1 93 ? -18.067 -0.977 3.475 1.00 87.12 93 GLU A O 1
ATOM 731 N N . ASP A 1 94 ? -18.695 0.149 1.622 1.00 90.44 94 ASP A N 1
ATOM 732 C CA . ASP A 1 94 ? -17.365 0.191 1.020 1.00 90.44 94 ASP A CA 1
ATOM 733 C C . ASP A 1 94 ? -16.390 0.910 1.969 1.00 90.44 94 ASP A C 1
ATOM 735 O O . ASP A 1 94 ? -16.722 1.934 2.571 1.00 90.44 94 ASP A O 1
ATOM 739 N N . VAL A 1 95 ? -15.168 0.388 2.082 1.00 92.25 95 VAL A N 1
ATOM 740 C CA . VAL A 1 95 ? -14.092 1.089 2.791 1.00 92.25 95 VAL A CA 1
ATOM 741 C C . VAL A 1 95 ? -13.495 2.096 1.830 1.00 92.25 95 VAL A C 1
ATOM 743 O O . VAL A 1 95 ? -13.017 1.717 0.758 1.00 92.25 95 VAL A O 1
ATOM 746 N N . ILE A 1 96 ? -13.504 3.361 2.219 1.00 94.94 96 ILE A N 1
ATOM 747 C CA . ILE A 1 96 ? -12.804 4.432 1.521 1.00 94.94 96 ILE A CA 1
ATOM 748 C C . ILE A 1 96 ? -11.522 4.704 2.291 1.00 94.94 96 ILE A C 1
ATOM 750 O O . ILE A 1 96 ? -11.519 4.666 3.517 1.00 94.94 96 ILE A O 1
ATOM 754 N N . PHE A 1 97 ? -10.418 4.902 1.587 1.00 95.19 97 PHE A N 1
ATOM 755 C CA . PHE A 1 97 ? -9.148 5.164 2.232 1.00 95.19 97 PHE A CA 1
ATOM 756 C C . PHE A 1 97 ? -8.319 6.187 1.481 1.00 95.19 97 PHE A C 1
ATOM 758 O O . PHE A 1 97 ? -8.278 6.197 0.248 1.00 95.19 97 PHE A O 1
ATOM 765 N N . ASP A 1 98 ? -7.605 6.983 2.256 1.00 96.69 98 ASP A N 1
ATOM 766 C CA . ASP A 1 98 ? -6.602 7.913 1.784 1.00 96.69 98 ASP A CA 1
ATOM 767 C C . ASP A 1 98 ? -5.252 7.512 2.379 1.00 96.69 98 ASP A C 1
ATOM 769 O O . ASP A 1 98 ? -5.150 7.043 3.517 1.00 96.69 98 ASP A O 1
ATOM 773 N N . PHE A 1 99 ? -4.206 7.643 1.577 1.00 96.56 99 PHE A N 1
ATOM 774 C CA . PHE A 1 99 ? -2.834 7.390 1.987 1.00 96.56 99 PHE A CA 1
ATOM 775 C C . PHE A 1 99 ? -1.963 8.513 1.461 1.00 96.56 99 PHE A C 1
ATOM 777 O O . PHE A 1 99 ? -2.045 8.858 0.286 1.00 96.56 99 PHE A O 1
ATOM 784 N N . HIS A 1 100 ? -1.107 9.032 2.322 1.00 96.00 100 HIS A N 1
ATOM 785 C CA . HIS A 1 100 ? -0.125 10.036 1.974 1.00 96.00 100 HIS A CA 1
ATOM 786 C C . HIS A 1 100 ? 1.192 9.683 2.656 1.00 96.00 100 HIS A C 1
ATOM 788 O O . HIS A 1 100 ? 1.236 9.412 3.858 1.00 96.00 100 HIS A O 1
ATOM 794 N N . ILE A 1 101 ? 2.281 9.690 1.899 1.00 94.12 101 ILE A N 1
ATOM 795 C CA . ILE A 1 101 ? 3.636 9.622 2.446 1.00 94.12 101 ILE A CA 1
ATOM 796 C C . ILE A 1 101 ? 4.483 10.706 1.805 1.00 94.12 101 ILE A C 1
ATOM 798 O O . ILE A 1 101 ? 4.534 10.810 0.580 1.00 94.12 101 ILE A O 1
ATOM 802 N N . SER A 1 102 ? 5.190 11.457 2.642 1.00 92.44 102 SER A N 1
ATOM 803 C CA . SER A 1 102 ? 6.206 12.412 2.213 1.00 92.44 102 SER A CA 1
ATOM 804 C C . SER A 1 102 ? 7.592 11.841 2.450 1.00 92.44 102 SER A C 1
ATOM 806 O O . SER A 1 102 ? 7.851 11.164 3.452 1.00 92.44 102 SER A O 1
ATOM 808 N N . LEU A 1 103 ? 8.493 12.118 1.517 1.00 88.38 103 LEU A N 1
ATOM 809 C CA . LEU A 1 103 ? 9.878 11.677 1.523 1.00 88.38 103 LEU A CA 1
ATOM 810 C C . LEU A 1 103 ? 10.797 12.880 1.306 1.00 88.38 103 LEU A C 1
ATOM 812 O O . LEU A 1 103 ? 10.500 13.783 0.517 1.00 88.38 103 LEU A O 1
ATOM 816 N N . SER A 1 104 ? 11.950 12.865 1.968 1.00 84.94 104 SER A N 1
ATOM 817 C CA . SER A 1 104 ? 12.992 13.863 1.762 1.00 84.94 104 SER A CA 1
ATOM 818 C C . SER A 1 104 ? 13.542 13.816 0.326 1.00 84.94 104 SER A C 1
ATOM 820 O O . SER A 1 104 ? 13.416 12.802 -0.371 1.00 84.94 104 SER A O 1
ATOM 822 N N . PRO A 1 105 ? 14.182 14.897 -0.150 1.00 82.88 105 PRO A N 1
ATOM 823 C CA . PRO A 1 105 ? 14.856 14.889 -1.441 1.00 82.88 105 PRO A CA 1
ATOM 824 C C . PRO A 1 105 ? 15.930 13.798 -1.563 1.00 82.88 105 PRO A C 1
ATOM 826 O O . PRO A 1 105 ? 16.429 13.240 -0.582 1.00 82.88 105 PRO A O 1
ATOM 829 N N . PHE A 1 106 ? 16.324 13.529 -2.807 1.00 74.19 106 PHE A N 1
ATOM 830 C CA . PHE A 1 106 ? 17.475 12.684 -3.122 1.00 74.19 106 PHE A CA 1
ATOM 831 C C . PHE A 1 106 ? 18.767 13.274 -2.516 1.00 74.19 106 PHE A C 1
ATOM 833 O O . PHE A 1 106 ? 18.928 14.499 -2.542 1.00 74.19 106 PHE A O 1
ATOM 840 N N . PRO A 1 107 ? 19.718 12.452 -2.024 1.00 69.56 107 PRO A N 1
ATOM 841 C CA . PRO A 1 107 ? 19.791 10.984 -2.114 1.00 69.56 107 PRO A CA 1
ATOM 842 C C . PRO A 1 107 ? 19.108 10.214 -0.987 1.00 69.56 107 PRO A C 1
ATOM 844 O O . PRO A 1 107 ? 19.004 8.994 -1.078 1.00 69.56 107 PRO A O 1
ATOM 847 N N . ASP A 1 108 ? 18.670 10.891 0.071 1.00 77.19 108 ASP A N 1
ATOM 848 C CA . ASP A 1 108 ? 18.289 10.199 1.301 1.00 77.19 108 ASP A CA 1
ATOM 849 C C . ASP A 1 108 ? 16.907 9.550 1.199 1.00 77.19 108 ASP A C 1
ATOM 851 O O . ASP A 1 108 ? 16.737 8.433 1.689 1.00 77.19 108 ASP A O 1
ATOM 855 N N . GLN A 1 109 ? 15.938 10.231 0.560 1.00 77.06 109 GLN A N 1
ATOM 856 C CA . GLN A 1 109 ? 14.569 9.732 0.324 1.00 77.06 109 GLN A CA 1
ATOM 857 C C . GLN A 1 109 ? 13.940 9.076 1.563 1.00 77.06 109 GLN A C 1
ATOM 859 O O . GLN A 1 109 ? 13.202 8.092 1.478 1.00 77.06 109 GLN A O 1
ATOM 864 N N . GLN A 1 110 ? 14.257 9.622 2.737 1.00 85.69 110 GLN A N 1
ATOM 865 C CA . GLN A 1 110 ? 13.755 9.145 4.014 1.00 85.69 110 GLN A CA 1
ATOM 866 C C . GLN A 1 110 ? 12.340 9.661 4.204 1.00 85.69 110 GLN A C 1
ATOM 868 O O . GLN A 1 110 ? 12.042 10.804 3.867 1.00 85.69 110 GLN A O 1
ATOM 873 N N . TRP A 1 111 ? 11.470 8.833 4.770 1.00 87.50 111 TRP A N 1
ATOM 874 C CA . TRP A 1 111 ? 10.121 9.268 5.096 1.00 87.50 111 TRP A CA 1
ATOM 875 C C . TRP A 1 111 ? 10.149 10.431 6.098 1.00 87.50 111 TRP A C 1
ATOM 877 O O . TRP A 1 111 ? 10.951 10.453 7.036 1.00 87.50 111 TRP A O 1
ATOM 887 N N . THR A 1 112 ? 9.278 11.410 5.886 1.00 88.69 112 THR A N 1
ATOM 888 C CA . THR A 1 112 ? 9.122 12.592 6.743 1.00 88.69 112 THR A CA 1
ATOM 889 C C . THR A 1 112 ? 7.769 12.592 7.436 1.00 88.69 112 THR A C 1
ATOM 891 O O . THR A 1 112 ? 7.688 12.891 8.629 1.00 88.69 112 THR A O 1
ATOM 894 N N . SER A 1 113 ? 6.725 12.175 6.727 1.00 92.56 113 SER A N 1
ATOM 895 C CA . SER A 1 113 ? 5.392 11.959 7.279 1.00 92.56 113 SER A CA 1
ATOM 896 C C . SER A 1 113 ? 4.677 10.816 6.580 1.00 92.56 113 SER A C 1
ATOM 898 O O . SER A 1 113 ? 4.907 10.555 5.402 1.00 92.56 113 SER A O 1
ATOM 900 N N . VAL A 1 114 ? 3.804 10.143 7.320 1.00 93.81 114 VAL A N 1
ATOM 901 C CA . VAL A 1 114 ? 2.855 9.157 6.807 1.00 93.81 114 VAL A CA 1
ATOM 902 C C . VAL A 1 114 ? 1.496 9.478 7.401 1.00 93.81 114 VAL A C 1
ATOM 904 O O . VAL A 1 114 ? 1.378 9.636 8.616 1.00 93.81 114 VAL A O 1
ATOM 907 N N . GLN A 1 115 ? 0.486 9.529 6.547 1.00 96.19 115 GLN A N 1
ATOM 908 C CA . GLN A 1 115 ? -0.905 9.665 6.927 1.00 96.19 115 GLN A CA 1
ATOM 909 C C . GLN A 1 115 ? -1.726 8.567 6.252 1.00 96.19 115 GLN A C 1
ATOM 911 O O . GLN A 1 115 ? -1.575 8.287 5.061 1.00 96.19 115 GLN A O 1
ATOM 916 N N . VAL A 1 116 ? -2.592 7.929 7.029 1.00 95.44 116 VAL A N 1
ATOM 917 C CA . VAL A 1 116 ? -3.591 6.974 6.547 1.00 95.44 116 VAL A CA 1
ATOM 918 C C . VAL A 1 116 ? -4.930 7.405 7.107 1.00 95.44 116 VAL A C 1
ATOM 920 O O . VAL A 1 116 ? -5.044 7.581 8.316 1.00 95.44 116 VAL A O 1
ATOM 923 N N . GLN A 1 117 ? -5.943 7.503 6.262 1.00 95.38 117 GLN A N 1
ATOM 924 C CA . GLN A 1 117 ? -7.324 7.708 6.679 1.00 95.38 117 GLN A CA 1
ATOM 925 C C . GLN A 1 117 ? -8.163 6.555 6.138 1.00 95.38 117 GLN A C 1
ATOM 927 O O . GLN A 1 117 ? -7.992 6.135 4.995 1.00 95.38 117 GLN A O 1
ATOM 932 N N . LEU A 1 118 ? -9.046 6.014 6.966 1.00 93.19 118 LEU A N 1
ATOM 933 C CA . LEU A 1 118 ? -10.010 4.983 6.611 1.00 93.19 118 LEU A CA 1
ATOM 934 C C . LEU A 1 118 ? -11.396 5.481 6.996 1.00 93.19 118 LEU A C 1
ATOM 936 O O . LEU A 1 118 ? -11.629 5.834 8.146 1.00 93.19 118 LEU A O 1
ATOM 940 N N . GLU A 1 119 ? -12.328 5.426 6.062 1.00 91.44 119 GLU A N 1
ATOM 941 C CA . GLU A 1 119 ? -13.731 5.748 6.269 1.00 91.44 119 GLU A CA 1
ATOM 942 C C . GLU A 1 119 ? -14.588 4.541 5.899 1.00 91.44 119 GLU A C 1
ATOM 944 O O . GLU A 1 119 ? -14.347 3.854 4.899 1.00 91.44 119 GLU A O 1
ATOM 949 N N . ARG A 1 120 ? -15.619 4.277 6.696 1.00 90.06 120 ARG A N 1
ATOM 950 C CA . ARG A 1 120 ? -16.599 3.237 6.390 1.00 90.06 120 ARG A CA 1
ATOM 951 C C . ARG A 1 120 ? -17.944 3.552 7.023 1.00 90.06 120 ARG A C 1
ATOM 953 O O . ARG A 1 120 ? -18.006 3.949 8.182 1.00 90.06 120 ARG A O 1
ATOM 960 N N . GLU A 1 121 ? -19.025 3.285 6.302 1.00 85.69 121 GLU A N 1
ATOM 961 C CA . GLU A 1 121 ? -20.365 3.245 6.887 1.00 85.69 121 GLU A CA 1
ATOM 962 C C . GLU A 1 121 ? -20.708 1.808 7.302 1.00 85.69 121 GLU A C 1
ATOM 964 O O . GLU A 1 121 ? -20.525 0.871 6.527 1.00 85.69 121 GLU A O 1
ATOM 969 N N . ILE A 1 122 ? -21.187 1.603 8.529 1.00 78.38 122 ILE A N 1
ATOM 970 C CA . ILE A 1 122 ? -21.730 0.311 8.974 1.00 78.38 122 ILE A CA 1
ATOM 971 C C . ILE A 1 122 ? -23.024 0.586 9.730 1.00 78.38 122 ILE A C 1
ATOM 973 O O . ILE A 1 122 ? -23.014 1.309 10.725 1.00 78.38 122 ILE A O 1
ATOM 977 N N . SER A 1 123 ? -24.130 -0.032 9.301 1.00 82.81 123 SER A N 1
ATOM 978 C CA . SER A 1 123 ? -25.447 0.149 9.941 1.00 82.81 123 SER A CA 1
ATOM 979 C C . SER A 1 123 ? -25.849 1.628 10.084 1.00 82.81 123 SER A C 1
ATOM 981 O O . SER A 1 123 ? -26.276 2.046 11.158 1.00 82.81 123 SER A O 1
ATOM 983 N N . GLU A 1 124 ? -25.669 2.413 9.014 1.00 82.62 124 GLU A N 1
ATOM 984 C CA . GLU A 1 124 ? -25.949 3.863 8.949 1.00 82.62 124 GLU A CA 1
ATOM 985 C C . GLU A 1 124 ? -25.067 4.736 9.864 1.00 82.62 124 GLU A C 1
ATOM 987 O O . GLU A 1 124 ? -25.335 5.924 10.042 1.00 82.62 124 GLU A O 1
ATOM 992 N N . ARG A 1 125 ? -23.992 4.173 10.432 1.00 81.94 125 ARG A N 1
ATOM 993 C CA . ARG A 1 125 ? -23.017 4.910 11.244 1.00 81.94 125 ARG A CA 1
ATOM 994 C C . ARG A 1 125 ? -21.719 5.104 10.487 1.00 81.94 125 ARG A C 1
ATOM 996 O O . ARG A 1 125 ? -21.150 4.132 9.990 1.00 81.94 125 ARG A O 1
ATOM 1003 N N . GLN A 1 126 ? -21.233 6.340 10.455 1.00 85.50 126 GLN A N 1
ATOM 1004 C CA . GLN A 1 126 ? -19.940 6.669 9.868 1.00 85.50 126 GLN A CA 1
ATOM 1005 C C . GLN A 1 126 ? -18.823 6.417 10.882 1.00 85.50 126 GLN A C 1
ATOM 1007 O O . GLN A 1 126 ? -18.825 6.976 11.982 1.00 85.50 126 GLN A O 1
ATOM 1012 N N . PHE A 1 127 ? -17.884 5.567 10.481 1.00 86.69 127 PHE A N 1
ATOM 1013 C CA . PHE A 1 127 ? -16.640 5.288 11.177 1.00 86.69 127 PHE A CA 1
ATOM 1014 C C . PHE A 1 127 ? -15.497 5.915 10.397 1.00 86.69 127 PHE A C 1
ATOM 1016 O O . PHE A 1 127 ? -15.382 5.710 9.187 1.00 86.69 127 PHE A O 1
ATOM 1023 N N . GLU A 1 128 ? -14.634 6.622 11.106 1.00 89.94 128 GLU A N 1
ATOM 1024 C CA . GLU A 1 128 ? -13.397 7.164 10.569 1.00 89.94 128 GLU A CA 1
ATOM 1025 C C . GLU A 1 128 ? -12.236 6.745 11.468 1.00 89.94 128 GLU A C 1
ATOM 1027 O O . GLU A 1 128 ? -12.352 6.734 12.697 1.00 89.94 128 GLU A O 1
ATOM 1032 N N . PHE A 1 129 ? -11.124 6.362 10.856 1.00 90.50 129 PHE A N 1
ATOM 1033 C CA . PHE A 1 129 ? -9.898 6.008 11.545 1.00 90.50 129 PHE A CA 1
ATOM 1034 C C . PHE A 1 129 ? -8.706 6.637 10.840 1.00 90.50 129 PHE A C 1
ATOM 1036 O O . PHE A 1 129 ? -8.515 6.425 9.645 1.00 90.50 129 PHE A O 1
ATOM 1043 N N . THR A 1 130 ? -7.878 7.343 11.599 1.00 92.69 130 THR A N 1
ATOM 1044 C CA . THR A 1 130 ? -6.724 8.068 11.071 1.00 92.69 130 THR A CA 1
ATOM 1045 C C . THR A 1 130 ? -5.458 7.637 11.795 1.00 92.69 130 THR A C 1
ATOM 1047 O O . THR A 1 130 ? -5.451 7.431 13.011 1.00 92.69 130 THR A O 1
ATOM 1050 N N . VAL A 1 131 ? -4.380 7.492 11.034 1.00 93.06 131 VAL A N 1
ATOM 1051 C CA . VAL A 1 131 ? -3.024 7.235 11.513 1.00 93.06 131 VAL A CA 1
ATOM 1052 C C . VAL A 1 131 ? -2.143 8.356 10.998 1.00 93.06 131 VAL A C 1
ATOM 1054 O O . VAL A 1 131 ? -1.981 8.476 9.789 1.00 93.06 131 VAL A O 1
ATOM 1057 N N . ASP A 1 132 ? -1.543 9.116 11.905 1.00 93.38 132 ASP A N 1
ATOM 1058 C CA . ASP A 1 132 ? -0.603 10.185 11.578 1.00 93.38 132 ASP A CA 1
ATOM 1059 C C . ASP A 1 132 ? 0.762 9.880 12.211 1.00 93.38 132 ASP A C 1
ATOM 1061 O O . ASP A 1 132 ? 0.877 9.612 13.412 1.00 93.38 132 ASP A O 1
ATOM 1065 N N . ALA A 1 133 ? 1.821 9.923 11.409 1.00 92.19 133 ALA A N 1
ATOM 1066 C CA . ALA A 1 133 ? 3.191 9.705 11.854 1.00 92.19 133 ALA A CA 1
ATOM 1067 C C . ALA A 1 133 ? 4.135 10.729 11.222 1.00 92.19 133 ALA A C 1
ATOM 1069 O O . ALA A 1 133 ? 4.054 11.010 10.029 1.00 92.19 133 ALA A O 1
ATOM 1070 N N . HIS A 1 134 ? 5.085 11.235 12.009 1.00 91.06 134 HIS A N 1
ATOM 1071 C CA . HIS A 1 134 ? 6.127 12.158 11.556 1.00 91.06 134 HIS A CA 1
ATOM 1072 C C . HIS A 1 134 ? 7.500 11.667 12.006 1.00 91.06 134 HIS A C 1
ATOM 1074 O O . HIS A 1 134 ? 7.647 11.177 13.125 1.00 91.06 134 HIS A O 1
ATOM 1080 N N . SER A 1 135 ? 8.521 11.828 11.164 1.00 86.62 135 SER A N 1
ATOM 1081 C CA . SER A 1 135 ? 9.875 11.327 11.445 1.00 86.62 135 SER A CA 1
ATOM 1082 C C . SER A 1 135 ? 10.578 12.078 12.571 1.00 86.62 135 SER A C 1
ATOM 1084 O O . SER A 1 135 ? 11.503 11.557 13.191 1.00 86.62 135 SER A O 1
ATOM 1086 N N . THR A 1 136 ? 10.102 13.280 12.888 1.00 87.56 136 THR A N 1
ATOM 1087 C CA . THR A 1 136 ? 10.549 14.081 14.032 1.00 87.56 136 THR A CA 1
ATOM 1088 C C . THR A 1 136 ? 9.974 13.605 15.365 1.00 87.56 136 THR A C 1
ATOM 1090 O O . THR A 1 136 ? 10.432 14.056 16.415 1.00 87.56 136 THR A O 1
ATOM 1093 N N . ASN A 1 137 ? 8.980 12.714 15.339 1.00 88.50 137 ASN A N 1
ATOM 1094 C CA . ASN A 1 137 ? 8.277 12.237 16.523 1.00 88.50 137 ASN A CA 1
ATOM 1095 C C . ASN A 1 137 ? 8.694 10.798 16.844 1.00 88.50 137 ASN A C 1
ATOM 1097 O O . ASN A 1 137 ? 9.017 10.002 15.967 1.00 88.50 137 ASN A O 1
ATOM 1101 N N . ASN A 1 138 ? 8.649 10.438 18.126 1.00 88.19 138 ASN A N 1
ATOM 1102 C CA . ASN A 1 138 ? 8.882 9.066 18.588 1.00 88.19 138 ASN A CA 1
ATOM 1103 C C . ASN A 1 138 ? 7.575 8.285 18.827 1.00 88.19 138 ASN A C 1
ATOM 1105 O O . ASN A 1 138 ? 7.589 7.245 19.489 1.00 88.19 138 ASN A O 1
ATOM 1109 N N . PHE A 1 139 ? 6.456 8.778 18.299 1.00 87.31 139 PHE A N 1
ATOM 1110 C CA . PHE A 1 139 ? 5.122 8.202 18.433 1.00 87.31 139 PHE A CA 1
ATOM 1111 C C . PHE A 1 139 ? 4.336 8.318 17.122 1.00 87.31 139 PHE A C 1
ATOM 1113 O O . PHE A 1 139 ? 4.690 9.094 16.235 1.00 87.31 139 PHE A O 1
ATOM 1120 N N . VAL A 1 140 ? 3.265 7.536 17.035 1.00 89.38 140 VAL A N 1
ATOM 1121 C CA . VAL A 1 140 ? 2.225 7.594 16.006 1.00 89.38 140 VAL A CA 1
ATOM 1122 C C . VAL A 1 140 ? 0.921 7.969 16.684 1.00 89.38 140 VAL A C 1
ATOM 1124 O O . VAL A 1 140 ? 0.577 7.393 17.719 1.00 89.38 140 VAL A O 1
ATOM 1127 N N . THR A 1 141 ? 0.199 8.910 16.099 1.00 91.94 141 THR A N 1
ATOM 1128 C CA . THR A 1 141 ? -1.116 9.326 16.573 1.00 91.94 141 THR A CA 1
ATOM 1129 C C . THR A 1 141 ? -2.175 8.496 15.867 1.00 91.94 141 THR A C 1
ATOM 1131 O O . THR A 1 141 ? -2.204 8.412 14.640 1.00 91.94 141 THR A O 1
ATOM 1134 N N . LEU A 1 142 ? -3.039 7.858 16.650 1.00 91.19 142 LEU A N 1
ATOM 1135 C CA . LEU A 1 142 ? -4.205 7.138 16.158 1.00 91.19 142 LEU A CA 1
ATOM 1136 C C . LEU A 1 142 ? -5.451 7.916 16.566 1.00 91.19 142 LEU A C 1
ATOM 1138 O O . LEU A 1 142 ? -5.618 8.224 17.749 1.00 91.19 142 LEU A O 1
ATOM 1142 N N . ARG A 1 143 ? -6.340 8.184 15.615 1.00 90.19 143 ARG A N 1
ATOM 1143 C CA . ARG A 1 143 ? -7.649 8.794 15.865 1.00 90.19 143 ARG A CA 1
ATOM 1144 C C . ARG A 1 143 ? -8.749 7.871 15.382 1.00 90.19 143 ARG A C 1
ATOM 1146 O O . ARG A 1 143 ? -8.615 7.230 14.345 1.00 90.19 143 ARG A O 1
ATOM 1153 N N . ALA A 1 144 ? -9.830 7.795 16.140 1.00 87.19 144 ALA A N 1
ATOM 1154 C CA . ALA A 1 144 ? -11.048 7.115 15.739 1.00 87.19 144 ALA A CA 1
ATOM 1155 C C . ALA A 1 144 ? -12.235 8.035 16.007 1.00 87.19 144 ALA A C 1
ATOM 1157 O O . ALA A 1 144 ? -12.368 8.565 17.110 1.00 87.19 144 ALA A O 1
ATOM 1158 N N . SER A 1 145 ? -13.101 8.196 15.015 1.00 85.62 145 SER A N 1
ATOM 1159 C CA . SER A 1 145 ? -14.341 8.951 15.130 1.00 85.62 145 SER A CA 1
ATOM 1160 C C . SER A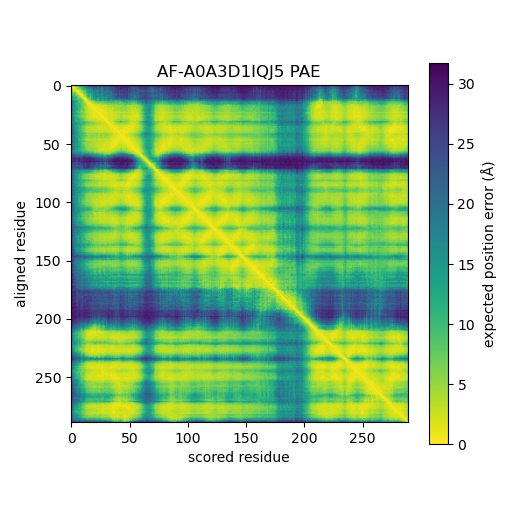 1 145 ? -15.525 8.049 14.806 1.00 85.62 145 SER A C 1
ATOM 1162 O O . SER A 1 145 ? -15.520 7.304 13.822 1.00 85.62 145 SER A O 1
ATOM 1164 N N . LEU A 1 146 ? -16.539 8.101 15.667 1.00 81.69 146 LEU A N 1
ATOM 1165 C CA . LEU A 1 146 ? -17.830 7.455 15.463 1.00 81.69 146 LEU A CA 1
ATOM 1166 C C . LEU A 1 146 ? -18.929 8.479 15.728 1.00 81.69 146 LEU A C 1
ATOM 1168 O O . LEU A 1 146 ? -19.050 8.970 16.849 1.00 81.69 146 LEU A O 1
ATOM 1172 N N . GLU A 1 147 ? -19.730 8.794 14.708 1.00 75.69 147 GLU A N 1
ATOM 1173 C CA . GLU A 1 147 ? -20.840 9.763 14.812 1.00 75.69 147 GLU A CA 1
ATOM 1174 C C . GLU A 1 147 ? -20.417 11.120 15.431 1.00 75.69 147 GLU A C 1
ATOM 1176 O O . GLU A 1 147 ? -21.178 11.765 16.152 1.00 75.69 147 GLU A O 1
ATOM 1181 N N . GLY A 1 148 ? -19.179 11.559 15.167 1.00 68.31 148 GLY A N 1
ATOM 1182 C CA . GLY A 1 148 ? -18.622 12.820 15.674 1.00 68.31 148 GLY A CA 1
ATOM 1183 C C . GLY A 1 148 ? -18.027 12.754 17.086 1.00 68.31 148 GLY A C 1
ATOM 1184 O O . GLY A 1 148 ? -17.482 13.752 17.556 1.00 68.31 148 GLY A O 1
ATOM 1185 N N . ALA A 1 149 ? -18.095 11.605 17.766 1.00 79.44 149 ALA A N 1
ATOM 1186 C CA . ALA A 1 149 ? -17.324 11.362 18.979 1.00 79.44 149 ALA A CA 1
ATOM 1187 C C . ALA A 1 149 ? -15.918 10.886 18.603 1.00 79.44 149 ALA A C 1
ATOM 1189 O O . ALA A 1 149 ? -15.739 9.762 18.135 1.00 79.44 149 ALA A O 1
ATOM 1190 N N . GLU A 1 150 ? -14.930 11.745 18.833 1.00 86.94 150 GLU A N 1
ATOM 1191 C CA . GLU A 1 150 ? -13.534 11.484 18.500 1.00 86.94 150 GLU A CA 1
ATOM 1192 C C . GLU A 1 150 ? -12.751 10.995 19.722 1.00 86.94 150 GLU A C 1
ATOM 1194 O O . GLU A 1 150 ? -12.907 11.500 20.839 1.00 86.94 150 GLU A O 1
ATOM 1199 N N . GLN A 1 151 ? -11.912 9.987 19.509 1.00 85.75 151 GLN A N 1
ATOM 1200 C CA . GLN A 1 151 ? -10.922 9.506 20.462 1.00 85.75 151 GLN A CA 1
ATOM 1201 C C . GLN A 1 151 ? -9.549 9.531 19.802 1.00 85.75 151 GLN A C 1
ATOM 1203 O O . GLN A 1 151 ? -9.386 9.056 18.681 1.00 85.75 151 GLN A O 1
ATOM 1208 N N . GLU A 1 152 ? -8.557 10.032 20.530 1.00 89.62 152 GLU A N 1
ATOM 1209 C CA . GLU A 1 152 ? -7.173 10.139 20.073 1.00 89.62 152 GLU A CA 1
ATOM 1210 C C . GLU A 1 152 ? -6.236 9.451 21.065 1.00 89.62 152 GLU A C 1
ATOM 1212 O O . GLU A 1 152 ? -6.414 9.528 22.289 1.00 89.62 152 GLU A O 1
ATOM 1217 N N . VAL A 1 153 ? -5.229 8.755 20.543 1.00 87.25 153 VAL A N 1
ATOM 1218 C CA . VAL A 1 153 ? -4.171 8.155 21.351 1.00 87.25 153 VAL A CA 1
ATOM 1219 C C . VAL A 1 153 ? -2.830 8.196 20.630 1.00 87.25 153 VAL A C 1
ATOM 1221 O O . VAL A 1 153 ? -2.691 7.708 19.511 1.00 87.25 153 VAL A O 1
ATOM 1224 N N . ASP A 1 154 ? -1.819 8.694 21.335 1.00 90.56 154 ASP A N 1
ATOM 1225 C CA . ASP A 1 154 ? -0.431 8.589 20.902 1.00 90.56 154 ASP A CA 1
ATOM 1226 C C . ASP A 1 154 ? 0.168 7.253 21.348 1.00 90.56 154 ASP A C 1
ATOM 1228 O O . ASP A 1 154 ? 0.126 6.876 22.528 1.00 90.56 154 ASP A O 1
ATOM 1232 N N . VAL A 1 155 ? 0.745 6.533 20.389 1.00 86.00 155 VAL A N 1
ATOM 1233 C CA . VAL A 1 155 ? 1.403 5.243 20.587 1.00 86.00 155 VAL A CA 1
ATOM 1234 C C . VAL A 1 155 ? 2.890 5.390 20.272 1.00 86.00 155 VAL A C 1
ATOM 1236 O O . VAL A 1 155 ? 3.237 5.682 19.129 1.00 86.00 155 VAL A O 1
ATOM 1239 N N . PRO A 1 156 ? 3.799 5.169 21.238 1.00 86.44 156 PRO A N 1
ATOM 1240 C CA . PRO A 1 156 ? 5.234 5.191 20.972 1.00 86.44 156 PRO A CA 1
ATOM 1241 C C . PRO A 1 156 ? 5.623 4.220 19.849 1.00 86.44 156 PRO A C 1
ATOM 1243 O O . PRO A 1 156 ? 5.157 3.079 19.823 1.00 86.44 156 PRO A O 1
ATOM 1246 N N . LEU A 1 157 ? 6.526 4.634 18.954 1.00 81.69 157 LEU A N 1
ATOM 1247 C CA . LEU A 1 157 ? 6.980 3.816 17.817 1.00 81.69 157 LEU A CA 1
ATOM 1248 C C . LEU A 1 157 ? 7.542 2.458 18.269 1.00 81.69 157 LEU A C 1
ATOM 1250 O O . LEU A 1 157 ? 7.294 1.430 17.644 1.00 81.69 157 LEU A O 1
ATOM 1254 N N . GLU A 1 158 ? 8.250 2.437 19.400 1.00 80.31 158 GLU A N 1
ATOM 1255 C CA . GLU A 1 158 ? 8.807 1.218 20.003 1.00 80.31 158 GLU A CA 1
ATOM 1256 C C . GLU A 1 158 ? 7.750 0.204 20.473 1.00 80.31 158 GLU A C 1
ATOM 1258 O O . GLU A 1 158 ? 8.062 -0.973 20.678 1.00 80.31 158 GLU A O 1
ATOM 1263 N N . ASP A 1 159 ? 6.507 0.650 20.653 1.00 78.94 159 ASP A N 1
ATOM 1264 C CA . ASP A 1 159 ? 5.389 -0.163 21.119 1.00 78.94 159 ASP A CA 1
ATOM 1265 C C . ASP A 1 159 ? 4.510 -0.673 19.958 1.00 78.94 159 ASP A C 1
ATOM 1267 O O . ASP A 1 159 ? 3.737 -1.607 20.170 1.00 78.94 159 ASP A O 1
ATOM 1271 N N . LEU A 1 160 ? 4.688 -0.186 18.718 1.00 74.50 160 LEU A N 1
ATOM 1272 C CA . LEU A 1 160 ? 3.955 -0.676 17.531 1.00 74.50 160 LEU A CA 1
ATOM 1273 C C . LEU A 1 160 ? 4.208 -2.155 17.216 1.00 74.50 160 LEU A C 1
ATOM 1275 O O . LEU A 1 160 ? 3.350 -2.839 16.666 1.00 74.50 160 LEU A O 1
ATOM 1279 N N . SER A 1 161 ? 5.383 -2.664 17.584 1.00 69.31 161 SER A N 1
ATOM 1280 C CA . SER A 1 161 ? 5.747 -4.074 17.400 1.00 69.31 161 SER A CA 1
ATOM 1281 C C . SER A 1 161 ? 5.211 -4.999 18.500 1.00 69.31 161 SER A C 1
ATOM 1283 O O . SER A 1 161 ? 5.417 -6.211 18.4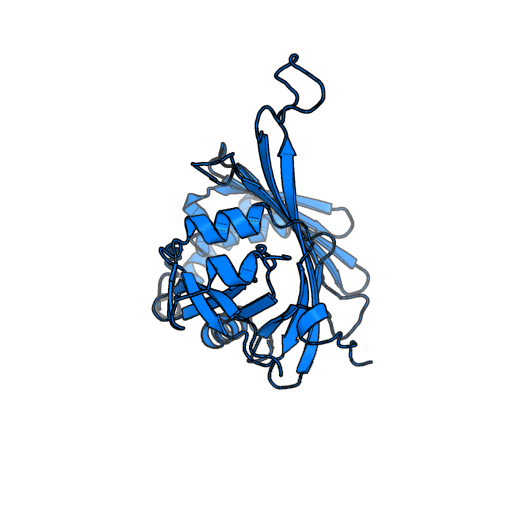31 1.00 69.31 161 SER A O 1
ATOM 1285 N N . LYS A 1 162 ? 4.539 -4.452 19.524 1.00 70.12 162 LYS A N 1
ATOM 1286 C CA . LYS A 1 162 ? 4.121 -5.169 20.737 1.00 70.12 162 LYS A CA 1
ATOM 1287 C C . LYS A 1 162 ? 2.589 -5.220 20.821 1.00 70.12 162 LYS A C 1
ATOM 1289 O O . LYS A 1 162 ? 1.977 -4.270 21.318 1.00 70.12 162 LYS A O 1
ATOM 1294 N N . PRO A 1 163 ? 1.938 -6.311 20.372 1.00 65.25 163 PRO A N 1
ATOM 1295 C CA . PRO A 1 163 ? 0.477 -6.417 20.340 1.00 65.25 163 PRO A CA 1
ATOM 1296 C C . PRO A 1 163 ? -0.198 -6.088 21.678 1.00 65.25 163 PRO A C 1
ATOM 1298 O O . PRO A 1 163 ? -1.229 -5.420 21.714 1.00 65.25 163 PRO A O 1
ATOM 1301 N N . GLU A 1 164 ? 0.405 -6.483 22.798 1.00 66.56 164 GLU A N 1
ATOM 1302 C CA . GLU A 1 164 ? -0.103 -6.225 24.146 1.00 66.56 164 GLU A CA 1
ATOM 1303 C C . GLU A 1 164 ? -0.102 -4.740 24.538 1.00 66.56 164 GLU A C 1
ATOM 1305 O O . GLU A 1 164 ? -0.875 -4.335 25.408 1.00 66.56 164 GLU A O 1
ATOM 1310 N N . LYS A 1 165 ? 0.750 -3.923 23.911 1.00 72.19 165 LYS A N 1
ATOM 1311 C CA . LYS A 1 165 ? 0.782 -2.466 24.102 1.00 72.19 165 LYS A CA 1
ATOM 1312 C C . LYS A 1 165 ? -0.282 -1.765 23.266 1.00 72.19 165 LYS A C 1
ATOM 1314 O O . LYS A 1 165 ? -0.839 -0.763 23.710 1.00 72.19 165 LYS A O 1
ATOM 1319 N N . LEU A 1 166 ? -0.626 -2.342 22.116 1.00 77.56 166 LEU A N 1
ATOM 1320 C CA . LEU A 1 166 ? -1.670 -1.833 21.230 1.00 77.56 166 LEU A CA 1
ATOM 1321 C C . LEU A 1 166 ? -3.082 -2.043 21.787 1.00 77.56 166 LEU A C 1
ATOM 1323 O O . LEU A 1 166 ? -3.966 -1.236 21.515 1.00 77.56 166 LEU A O 1
ATOM 1327 N N . VAL A 1 167 ? -3.301 -3.061 22.630 1.00 74.00 167 VAL A N 1
ATOM 1328 C CA . VAL A 1 167 ? -4.611 -3.297 23.273 1.00 74.00 167 VAL A CA 1
ATOM 1329 C C . VAL A 1 167 ? -5.084 -2.073 24.061 1.00 74.00 167 VAL A C 1
ATOM 1331 O O . VAL A 1 167 ? -6.247 -1.686 23.964 1.00 74.00 167 VAL A O 1
ATOM 1334 N N . GLY A 1 168 ? -4.189 -1.437 24.820 1.00 71.69 168 GLY A N 1
ATOM 1335 C CA . GLY A 1 168 ? -4.536 -0.252 25.603 1.00 71.69 168 GLY A CA 1
ATOM 1336 C C . GLY A 1 168 ? -4.901 0.948 24.735 1.00 71.69 168 GLY A C 1
ATOM 1337 O O . GLY A 1 168 ? -5.820 1.689 25.083 1.00 71.69 168 GLY A O 1
ATOM 1338 N N . ALA A 1 169 ? -4.229 1.107 23.593 1.00 77.56 169 ALA A N 1
ATOM 1339 C CA . ALA A 1 169 ? -4.584 2.110 22.594 1.00 77.56 169 ALA A CA 1
ATOM 1340 C C . ALA A 1 169 ? -5.969 1.819 21.996 1.00 77.56 169 ALA A C 1
ATOM 1342 O O . ALA A 1 169 ? -6.826 2.697 22.000 1.00 77.56 169 ALA A O 1
ATOM 1343 N N . GLY A 1 170 ? -6.238 0.569 21.606 1.00 74.75 170 GLY A N 1
ATOM 1344 C CA . GLY A 1 170 ? -7.541 0.153 21.079 1.00 74.75 170 GLY A CA 1
ATOM 1345 C C . GLY A 1 170 ? -8.698 0.369 22.060 1.00 74.75 170 GLY A C 1
ATOM 1346 O O . GLY A 1 170 ? -9.758 0.846 21.669 1.00 74.75 170 GLY A O 1
ATOM 1347 N N . LEU A 1 171 ? -8.498 0.089 23.352 1.00 73.19 171 LEU A N 1
ATOM 1348 C CA . LEU A 1 171 ? -9.519 0.333 24.378 1.00 73.19 171 LEU A CA 1
ATOM 1349 C C . LEU A 1 171 ? -9.796 1.827 24.581 1.00 73.19 171 LEU A C 1
ATOM 1351 O O . LEU A 1 171 ? -10.954 2.211 24.735 1.00 73.19 171 LEU A O 1
ATOM 1355 N N . LYS A 1 172 ? -8.759 2.671 24.558 1.00 73.94 172 LYS A N 1
ATOM 1356 C CA . LYS A 1 172 ? -8.934 4.130 24.612 1.00 73.94 172 LYS A CA 1
ATOM 1357 C C . LYS A 1 172 ? -9.697 4.643 23.391 1.00 73.94 172 LYS A C 1
ATOM 1359 O O . LYS A 1 172 ? -10.638 5.407 23.560 1.00 73.94 172 LYS A O 1
ATOM 1364 N N . LEU A 1 173 ? -9.355 4.159 22.196 1.00 78.00 173 LEU A N 1
ATOM 1365 C CA . LEU A 1 173 ? -10.071 4.487 20.958 1.00 78.00 173 LEU A CA 1
ATOM 1366 C C . LEU A 1 173 ? -11.536 4.032 20.988 1.00 78.00 173 LEU A C 1
ATOM 1368 O O . LEU A 1 173 ? -12.401 4.704 20.443 1.00 78.00 173 LEU A O 1
ATOM 1372 N N . ALA A 1 174 ? -11.840 2.939 21.689 1.00 70.25 174 ALA A N 1
ATOM 1373 C CA . ALA A 1 174 ? -13.210 2.489 21.936 1.00 70.25 174 ALA A CA 1
ATOM 1374 C C . ALA A 1 174 ? -13.949 3.300 23.029 1.00 70.25 174 ALA A C 1
ATOM 1376 O O . ALA A 1 174 ? -15.047 2.918 23.434 1.00 70.25 174 ALA A O 1
ATOM 1377 N N . GLY A 1 175 ? -13.357 4.385 23.544 1.00 61.59 175 GLY A N 1
ATOM 1378 C CA . GLY A 1 175 ? -13.956 5.258 24.557 1.00 61.59 175 GLY A CA 1
ATOM 1379 C C . GLY A 1 175 ? -13.866 4.728 25.992 1.00 61.59 175 GLY A C 1
ATOM 1380 O O . GLY A 1 175 ? -14.552 5.233 26.883 1.00 61.59 175 GLY A O 1
ATOM 1381 N N . VAL A 1 176 ? -13.038 3.709 26.257 1.00 66.44 176 VAL A N 1
ATOM 1382 C CA . VAL A 1 176 ? -12.852 3.186 27.618 1.00 66.44 176 VAL A CA 1
ATOM 1383 C C . VAL A 1 176 ? -12.003 4.172 28.434 1.00 66.44 176 VAL A C 1
ATOM 1385 O O . VAL A 1 176 ? -10.873 4.477 28.040 1.00 66.44 176 VAL A O 1
ATOM 1388 N N . PRO A 1 177 ? -12.472 4.628 29.616 1.00 66.44 177 PRO A N 1
ATOM 1389 C CA . PRO A 1 177 ? -11.707 5.535 30.469 1.00 66.44 177 PRO A CA 1
ATOM 1390 C C . PRO A 1 177 ? -10.313 4.988 30.798 1.00 66.44 177 PRO A C 1
ATOM 1392 O O . PRO A 1 177 ? -10.164 3.804 31.100 1.00 66.44 177 PRO A O 1
ATOM 1395 N N . ALA A 1 178 ? -9.291 5.848 30.822 1.00 65.19 178 ALA A N 1
ATOM 1396 C CA . ALA A 1 178 ? -7.881 5.439 30.886 1.00 65.19 178 ALA A CA 1
ATOM 1397 C C . ALA A 1 178 ? -7.523 4.473 32.041 1.00 65.19 178 ALA A C 1
ATOM 1399 O O . ALA A 1 178 ? -6.729 3.547 31.849 1.00 65.19 178 ALA A O 1
ATOM 1400 N N . LEU A 1 179 ? -8.121 4.648 33.227 1.00 60.53 179 LEU A N 1
ATOM 1401 C CA . LEU A 1 179 ? -7.914 3.752 34.375 1.00 60.53 179 LEU A CA 1
ATOM 1402 C C . LEU A 1 179 ? -8.510 2.355 34.133 1.00 60.53 179 LEU A C 1
ATOM 1404 O O . LEU A 1 179 ? -7.871 1.347 34.437 1.00 60.53 179 LEU A O 1
ATOM 1408 N N . ALA A 1 180 ? -9.697 2.288 33.528 1.00 56.25 180 ALA A N 1
ATOM 1409 C CA . ALA A 1 180 ? -10.350 1.033 33.165 1.00 56.25 180 ALA A CA 1
ATOM 1410 C C . ALA A 1 180 ? -9.652 0.354 31.974 1.00 56.25 180 ALA A C 1
ATOM 1412 O O . ALA A 1 180 ? -9.444 -0.858 31.997 1.00 56.25 180 ALA A O 1
ATOM 1413 N N . ALA A 1 181 ? -9.206 1.134 30.984 1.00 57.59 181 ALA A N 1
ATOM 1414 C CA . ALA A 1 181 ? -8.444 0.645 29.838 1.00 57.59 181 ALA A CA 1
ATOM 1415 C C . ALA A 1 181 ? -7.131 -0.008 30.286 1.00 57.59 181 ALA A C 1
ATOM 1417 O O . ALA A 1 181 ? -6.785 -1.089 29.815 1.00 57.59 181 ALA A O 1
ATOM 1418 N N . SER A 1 182 ? -6.432 0.593 31.253 1.00 61.78 182 SER A N 1
ATOM 1419 C CA . SER A 1 182 ? -5.199 0.033 31.821 1.00 61.78 182 SER A CA 1
ATOM 1420 C C . SER A 1 182 ? -5.448 -1.301 32.540 1.00 61.78 182 SER A C 1
ATOM 1422 O O . SER A 1 182 ? -4.702 -2.259 32.338 1.00 61.78 182 SER A O 1
ATOM 1424 N N . GLY A 1 183 ? -6.528 -1.401 33.324 1.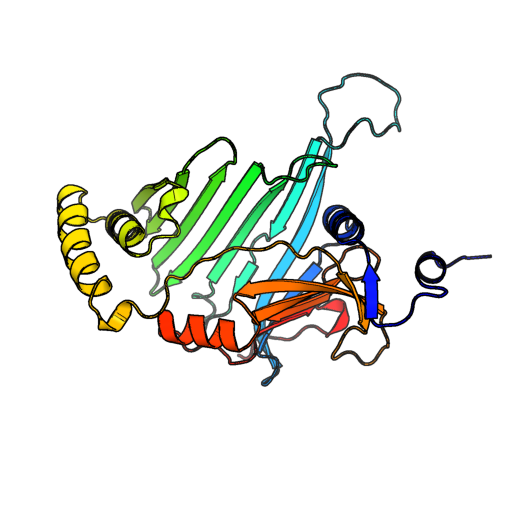00 60.94 183 GLY A N 1
ATOM 1425 C CA . GLY A 1 183 ? -6.921 -2.641 34.005 1.00 60.94 183 GLY A CA 1
ATOM 1426 C C . GLY A 1 183 ? -7.325 -3.764 33.043 1.00 60.94 183 GLY A C 1
ATOM 1427 O O . GLY A 1 183 ? -6.860 -4.896 33.181 1.00 60.94 183 GLY A O 1
ATOM 1428 N N . ALA A 1 184 ? -8.131 -3.452 32.026 1.00 59.31 184 ALA A N 1
ATOM 1429 C CA . ALA A 1 184 ? -8.540 -4.411 31.000 1.00 59.31 184 ALA A CA 1
ATOM 1430 C C . ALA A 1 184 ? -7.362 -4.846 30.108 1.00 59.31 184 ALA A C 1
ATOM 1432 O O . ALA A 1 184 ? -7.240 -6.027 29.783 1.00 59.31 184 ALA A O 1
ATOM 1433 N N . SER A 1 185 ? -6.436 -3.933 29.795 1.00 58.72 185 SER A N 1
ATOM 1434 C CA . SER A 1 185 ? -5.206 -4.256 29.057 1.00 58.72 185 SER A CA 1
ATOM 1435 C C . SER A 1 185 ? -4.347 -5.279 29.795 1.00 58.72 185 SER A C 1
ATOM 1437 O O . SER A 1 185 ? -3.778 -6.160 29.162 1.00 58.72 185 SER A O 1
ATOM 1439 N N . LEU A 1 186 ? -4.273 -5.214 31.130 1.00 60.69 186 LEU A N 1
ATOM 1440 C CA . LEU A 1 186 ? -3.552 -6.210 31.932 1.00 60.69 186 LEU A CA 1
ATOM 1441 C C . LEU A 1 186 ? -4.210 -7.596 31.855 1.00 60.69 186 LEU A C 1
ATOM 1443 O O . LEU A 1 186 ? -3.503 -8.599 31.756 1.00 60.69 186 LEU A O 1
ATOM 1447 N N . MET A 1 187 ? -5.545 -7.665 31.843 1.00 60.03 187 MET A N 1
ATOM 1448 C CA . MET A 1 187 ? -6.271 -8.932 31.682 1.00 60.03 187 MET A CA 1
ATOM 1449 C C . MET A 1 187 ? -6.053 -9.540 30.290 1.00 60.03 187 MET A C 1
ATOM 1451 O O . MET A 1 187 ? -5.729 -10.722 30.181 1.00 60.03 187 MET A O 1
ATOM 1455 N N . VAL A 1 188 ? -6.154 -8.729 29.232 1.00 58.72 188 VAL A N 1
ATOM 1456 C CA . VAL A 1 188 ? -5.910 -9.176 27.851 1.00 58.72 188 VAL A CA 1
ATOM 1457 C C . VAL A 1 188 ? -4.439 -9.529 27.638 1.00 58.72 188 VAL A C 1
ATOM 1459 O O . VAL A 1 188 ? -4.148 -10.535 27.006 1.00 58.72 188 VAL A O 1
ATOM 1462 N N . LYS A 1 189 ? -3.496 -8.783 28.221 1.00 57.91 189 LYS A N 1
ATOM 1463 C CA . LYS A 1 189 ? -2.066 -9.123 28.196 1.00 57.91 189 LYS A CA 1
ATOM 1464 C C . LYS A 1 189 ? -1.801 -10.490 28.823 1.00 57.91 189 LYS A C 1
ATOM 1466 O O . LYS A 1 189 ? -1.023 -11.260 28.274 1.00 57.91 189 LYS A O 1
ATOM 1471 N N . ASN A 1 190 ? -2.448 -10.819 29.941 1.00 57.34 190 ASN A N 1
ATOM 1472 C CA . ASN A 1 190 ? -2.312 -12.140 30.560 1.00 57.34 190 ASN A CA 1
ATOM 1473 C C . ASN A 1 190 ? -2.895 -13.256 29.680 1.00 57.34 190 ASN A C 1
ATOM 1475 O O . ASN A 1 190 ? -2.348 -14.355 29.654 1.00 57.34 190 ASN A O 1
ATOM 1479 N N . PHE A 1 191 ? -3.955 -12.961 28.925 1.00 54.97 191 PHE A N 1
ATOM 1480 C CA . PHE A 1 191 ? -4.522 -13.876 27.935 1.00 54.97 191 PHE A CA 1
ATOM 1481 C C . PHE A 1 191 ? -3.608 -14.051 26.707 1.00 54.97 191 PHE A C 1
ATOM 1483 O O . PHE A 1 191 ? -3.331 -15.178 26.305 1.00 54.97 191 PHE A O 1
ATOM 1490 N N . LEU A 1 192 ? -3.074 -12.957 26.152 1.00 53.53 192 LEU A N 1
ATOM 1491 C CA . LEU A 1 192 ? -2.156 -12.961 25.005 1.00 53.53 192 LEU A CA 1
ATOM 1492 C C . LEU A 1 192 ? -0.782 -13.566 25.336 1.00 53.53 192 LEU A C 1
ATOM 1494 O O . LEU A 1 192 ? -0.152 -14.159 24.470 1.00 53.53 192 LEU A O 1
ATOM 1498 N N . ASN A 1 193 ? -0.332 -13.464 26.590 1.00 55.41 193 ASN A N 1
ATOM 1499 C CA . ASN A 1 193 ? 0.908 -14.079 27.077 1.00 55.41 193 ASN A CA 1
ATOM 1500 C C . ASN A 1 193 ? 0.753 -15.555 27.477 1.00 55.41 193 ASN A C 1
ATOM 1502 O O . ASN A 1 193 ? 1.713 -16.147 27.984 1.00 55.41 193 ASN A O 1
ATOM 1506 N N . SER A 1 194 ? -0.430 -16.149 27.290 1.00 53.41 194 SER A N 1
ATOM 1507 C CA . SER A 1 194 ? -0.614 -17.586 27.479 1.00 53.41 194 SER A CA 1
ATOM 1508 C C . SER A 1 194 ? 0.321 -18.367 26.547 1.00 53.41 194 SER A C 1
ATOM 1510 O O . SER A 1 194 ? 0.603 -17.953 25.422 1.00 53.41 194 SER A O 1
ATOM 1512 N N . GLU A 1 195 ? 0.841 -19.500 27.029 1.00 52.38 195 GLU A N 1
ATOM 1513 C CA . GLU A 1 195 ? 1.778 -20.365 26.289 1.00 52.38 195 GLU A CA 1
ATOM 1514 C C . GLU A 1 195 ? 1.243 -20.776 24.899 1.00 52.38 195 GLU A C 1
ATOM 1516 O O . GLU A 1 195 ? 2.030 -21.038 23.994 1.00 52.38 195 GLU A O 1
ATOM 1521 N N . GLU A 1 196 ? -0.079 -20.753 24.695 1.00 44.88 196 GLU A N 1
ATOM 1522 C CA . GLU A 1 196 ? -0.735 -21.072 23.421 1.00 44.88 196 GLU A CA 1
ATOM 1523 C C . GLU A 1 196 ? -0.540 -19.998 22.328 1.00 44.88 196 GLU A C 1
ATOM 1525 O O . GLU A 1 196 ? -0.523 -20.332 21.142 1.00 44.88 196 GLU A O 1
ATOM 1530 N N . LEU A 1 197 ? -0.332 -18.726 22.700 1.00 44.00 197 LEU A N 1
ATOM 1531 C CA . LEU A 1 197 ? -0.178 -17.588 21.774 1.00 44.00 197 LEU A CA 1
ATOM 1532 C C . LEU A 1 197 ? 1.275 -17.108 21.608 1.00 44.00 197 LEU A C 1
ATOM 1534 O O . LEU A 1 197 ? 1.556 -16.318 20.708 1.00 44.00 197 LEU A O 1
ATOM 1538 N N . LYS A 1 198 ? 2.228 -17.639 22.388 1.00 44.81 198 LYS A N 1
ATOM 1539 C CA . LYS A 1 198 ? 3.679 -17.361 22.258 1.00 44.81 198 LYS A CA 1
ATOM 1540 C C . LYS A 1 198 ? 4.317 -17.884 20.962 1.00 44.81 198 LYS A C 1
ATOM 1542 O O . LYS A 1 198 ? 5.525 -17.740 20.755 1.00 44.81 198 LYS A O 1
ATOM 1547 N N . ASN A 1 199 ? 3.535 -18.488 20.074 1.00 41.03 199 ASN A N 1
ATOM 1548 C CA . ASN A 1 199 ? 4.030 -19.040 18.826 1.00 41.03 199 ASN A CA 1
ATOM 1549 C C . ASN A 1 199 ? 4.246 -17.930 17.789 1.00 41.03 199 ASN A C 1
ATOM 1551 O O . ASN A 1 199 ? 3.391 -17.674 16.947 1.00 41.03 199 ASN A O 1
ATOM 1555 N N . ARG A 1 200 ? 5.465 -17.376 17.838 1.00 42.66 200 ARG A N 1
ATOM 1556 C CA . ARG A 1 200 ? 6.117 -16.422 16.921 1.00 42.66 200 ARG A CA 1
ATOM 1557 C C . ARG A 1 200 ? 5.917 -14.949 17.297 1.00 42.66 200 ARG A C 1
ATOM 1559 O O . ARG A 1 200 ? 4.897 -14.367 16.942 1.00 42.66 200 ARG A O 1
ATOM 1566 N N . PRO A 1 201 ? 6.915 -14.300 17.933 1.00 41.53 201 PRO A N 1
ATOM 1567 C CA . PRO A 1 201 ? 6.977 -12.845 17.901 1.00 41.53 201 PRO A CA 1
ATOM 1568 C C . PRO A 1 201 ? 6.998 -12.400 16.432 1.00 41.53 201 PRO A C 1
ATOM 1570 O O . PRO A 1 201 ? 7.878 -12.807 15.671 1.00 41.53 201 PRO A O 1
ATOM 1573 N N . LEU A 1 202 ? 6.006 -11.607 16.024 1.00 42.78 202 LEU A N 1
ATOM 1574 C CA . LEU A 1 202 ? 5.968 -10.974 14.708 1.00 42.78 202 LEU A CA 1
ATOM 1575 C C . LEU A 1 202 ? 7.057 -9.898 14.671 1.00 42.78 202 LEU A C 1
ATOM 1577 O O . LEU A 1 202 ? 6.828 -8.735 14.987 1.00 42.78 202 LEU A O 1
ATOM 1581 N N . ASN A 1 203 ? 8.279 -10.311 14.353 1.00 38.28 203 ASN A N 1
ATOM 1582 C CA . ASN A 1 203 ? 9.407 -9.407 14.217 1.00 38.28 203 ASN A CA 1
ATOM 1583 C C . ASN A 1 203 ? 9.392 -8.858 12.785 1.00 38.28 203 ASN A C 1
ATOM 1585 O O . ASN A 1 203 ? 10.010 -9.425 11.886 1.00 38.28 203 ASN A O 1
ATOM 1589 N N . PHE A 1 204 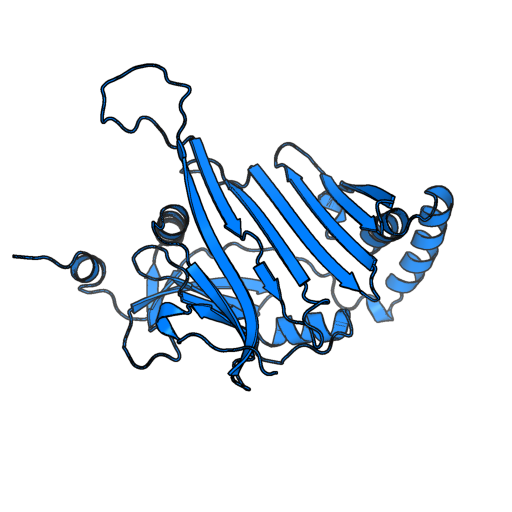? 8.624 -7.792 12.556 1.00 41.50 204 PHE A N 1
ATOM 1590 C CA . PHE A 1 204 ? 8.593 -7.095 11.271 1.00 41.50 204 PHE A CA 1
ATOM 1591 C C . PHE A 1 204 ? 9.902 -6.322 11.080 1.00 41.50 204 PHE A C 1
ATOM 1593 O O . PHE A 1 204 ? 9.997 -5.134 11.381 1.00 41.50 204 PHE A O 1
ATOM 1600 N N . LYS A 1 205 ? 10.942 -7.000 10.593 1.00 43.72 205 LYS A N 1
ATOM 1601 C CA . LYS A 1 205 ? 12.075 -6.325 9.960 1.00 43.72 205 LYS A CA 1
ATOM 1602 C C . LYS A 1 205 ? 11.768 -6.232 8.472 1.00 43.72 205 LYS A C 1
ATOM 1604 O O . LYS A 1 205 ? 11.993 -7.188 7.740 1.00 43.72 205 LYS A O 1
ATOM 1609 N N . LEU A 1 206 ? 11.233 -5.090 8.044 1.00 49.31 206 LEU A N 1
ATOM 1610 C CA . LEU A 1 206 ? 11.149 -4.746 6.625 1.00 49.31 206 LEU A CA 1
ATOM 1611 C C . LEU A 1 206 ? 12.571 -4.484 6.123 1.00 49.31 206 LEU A C 1
ATOM 1613 O O . LEU A 1 206 ? 13.078 -3.365 6.186 1.00 49.31 206 LEU A O 1
ATOM 1617 N N . GLU A 1 207 ? 13.250 -5.539 5.681 1.00 55.84 207 GLU A N 1
ATOM 1618 C CA . GLU A 1 207 ? 14.471 -5.373 4.905 1.00 55.84 207 GLU A CA 1
ATOM 1619 C C . GLU A 1 207 ? 14.074 -4.786 3.553 1.00 55.84 207 GLU A C 1
ATOM 1621 O O . GLU A 1 207 ? 13.433 -5.443 2.738 1.00 55.84 207 GLU A O 1
ATOM 1626 N N . LEU A 1 208 ? 14.412 -3.519 3.316 1.00 64.94 208 LEU A N 1
ATOM 1627 C CA . LEU A 1 208 ? 14.152 -2.921 2.013 1.00 64.94 208 LEU A CA 1
ATOM 1628 C C . LEU A 1 208 ? 14.901 -3.722 0.933 1.00 64.94 208 LEU A C 1
ATOM 1630 O O . LEU A 1 208 ? 16.069 -4.088 1.136 1.00 64.94 208 LEU A O 1
ATOM 1634 N N . PRO A 1 209 ? 14.250 -4.019 -0.206 1.00 75.50 209 PRO A N 1
ATOM 1635 C CA . PRO A 1 209 ? 14.882 -4.758 -1.286 1.00 75.50 209 PRO A CA 1
ATOM 1636 C C . PRO A 1 209 ? 16.138 -4.026 -1.746 1.00 75.50 209 PRO A C 1
ATOM 1638 O O . PRO A 1 209 ? 16.132 -2.814 -1.934 1.00 75.50 209 PRO A O 1
ATOM 1641 N N . ARG A 1 210 ? 17.230 -4.769 -1.935 1.00 78.50 210 ARG A N 1
ATOM 1642 C CA . ARG A 1 210 ? 18.515 -4.188 -2.359 1.00 78.50 210 ARG A CA 1
ATOM 1643 C C . ARG A 1 210 ? 18.652 -4.079 -3.874 1.00 78.50 210 ARG A C 1
ATOM 1645 O O . ARG A 1 210 ? 19.525 -3.365 -4.353 1.00 78.50 210 ARG A O 1
ATOM 1652 N N . GLN A 1 211 ? 17.848 -4.831 -4.620 1.00 87.38 211 GLN A N 1
ATOM 1653 C CA . GLN A 1 211 ? 17.893 -4.907 -6.077 1.00 87.38 211 GLN A CA 1
ATOM 1654 C C . GLN A 1 211 ? 16.485 -5.111 -6.634 1.00 87.38 211 GLN A C 1
ATOM 1656 O O . GLN A 1 211 ? 15.613 -5.676 -5.973 1.00 87.38 211 GLN A O 1
AT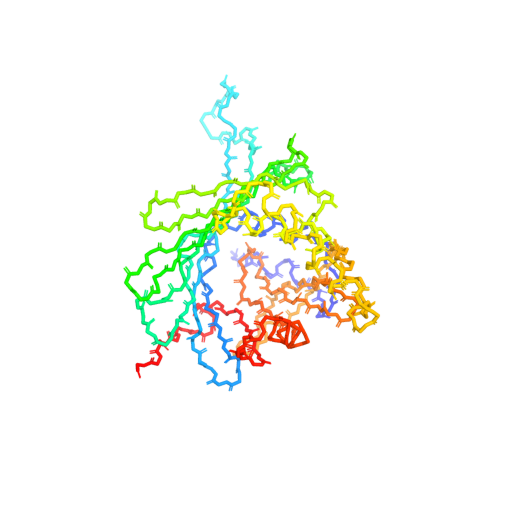OM 1661 N N . ALA A 1 212 ? 16.296 -4.668 -7.869 1.00 91.69 212 ALA A N 1
ATOM 1662 C CA . ALA A 1 212 ? 15.187 -5.056 -8.724 1.00 91.69 212 ALA A CA 1
ATOM 1663 C C . ALA A 1 212 ? 15.696 -5.989 -9.833 1.00 91.69 212 ALA A C 1
ATOM 1665 O O . ALA A 1 212 ? 16.900 -6.153 -10.030 1.00 91.69 212 ALA A O 1
ATOM 1666 N N . HIS A 1 213 ? 14.783 -6.586 -10.589 1.00 92.88 213 HIS A N 1
ATOM 1667 C CA . HIS A 1 213 ? 15.114 -7.474 -11.699 1.00 92.88 213 HIS A CA 1
ATOM 1668 C C . HIS A 1 213 ? 14.356 -7.086 -12.956 1.00 92.88 213 HIS A C 1
ATOM 1670 O O . HIS A 1 213 ? 13.200 -6.686 -12.890 1.00 92.88 213 HIS A O 1
ATOM 1676 N N . ILE A 1 214 ? 14.968 -7.252 -14.122 1.00 91.94 214 ILE A N 1
ATOM 1677 C CA . ILE A 1 214 ? 14.227 -7.143 -15.381 1.00 91.94 214 ILE A CA 1
ATOM 1678 C C . ILE A 1 214 ? 13.374 -8.390 -15.550 1.00 91.94 214 ILE A C 1
ATOM 1680 O O . ILE A 1 214 ? 13.894 -9.503 -15.545 1.00 91.94 214 ILE A O 1
ATOM 1684 N N . ASP A 1 215 ? 12.082 -8.219 -15.770 1.00 94.00 215 ASP A N 1
ATOM 1685 C CA . ASP A 1 215 ? 11.150 -9.321 -15.980 1.00 94.00 215 A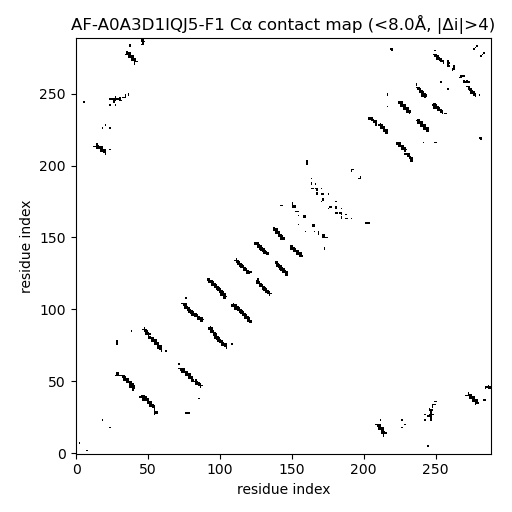SP A CA 1
ATOM 1686 C C . ASP A 1 215 ? 10.165 -8.993 -17.110 1.00 94.00 215 ASP A C 1
ATOM 1688 O O . ASP A 1 215 ? 10.218 -7.927 -17.737 1.00 94.00 215 ASP A O 1
ATOM 1692 N N . LEU A 1 216 ? 9.275 -9.934 -17.402 1.00 93.94 216 LEU A N 1
ATOM 1693 C CA . LEU A 1 216 ? 8.090 -9.695 -18.211 1.00 93.94 216 LEU A CA 1
ATOM 1694 C C . LEU A 1 216 ? 6.884 -9.461 -17.307 1.00 93.94 216 LEU A C 1
ATOM 1696 O O . LEU A 1 216 ? 6.715 -10.130 -16.290 1.00 93.94 216 LEU A O 1
ATOM 1700 N N . LEU A 1 217 ? 6.016 -8.541 -17.719 1.00 95.38 217 LEU A N 1
ATOM 1701 C CA . LEU A 1 217 ? 4.735 -8.338 -17.061 1.00 95.38 217 LEU A CA 1
ATOM 1702 C C . LEU A 1 217 ? 3.900 -9.629 -17.187 1.00 95.38 217 LEU A C 1
ATOM 1704 O O . LEU A 1 217 ? 3.631 -10.066 -18.313 1.00 95.38 217 LEU A O 1
ATOM 1708 N N . PRO A 1 218 ? 3.502 -10.268 -16.073 1.00 94.44 218 PRO A N 1
ATOM 1709 C CA . PRO A 1 218 ? 2.740 -11.510 -16.126 1.00 94.44 218 PRO A CA 1
ATOM 1710 C C . PRO A 1 218 ? 1.281 -11.254 -16.529 1.00 94.44 218 PRO A C 1
ATOM 1712 O O . PRO A 1 218 ? 0.764 -10.155 -16.389 1.00 94.44 218 PRO A O 1
ATOM 1715 N N . GLY A 1 219 ? 0.585 -12.275 -17.034 1.00 90.12 219 GLY A N 1
ATOM 1716 C CA . GLY A 1 219 ? -0.871 -12.212 -17.246 1.00 90.12 219 GLY A CA 1
ATOM 1717 C C . GLY A 1 219 ? -1.364 -11.281 -18.366 1.00 90.12 219 GLY A C 1
ATOM 1718 O O . GLY A 1 219 ? -2.572 -11.153 -18.551 1.00 90.12 219 GLY A O 1
ATOM 1719 N N . VAL A 1 220 ? -0.469 -10.668 -19.148 1.00 90.94 220 VAL A N 1
ATOM 1720 C CA . VAL A 1 220 ? -0.811 -9.874 -20.340 1.00 90.94 220 VAL A CA 1
ATOM 1721 C C . VAL A 1 220 ? -0.425 -10.599 -21.631 1.00 90.94 220 VAL A C 1
ATOM 1723 O O . VAL A 1 220 ? 0.490 -11.419 -21.664 1.00 90.94 220 VAL A O 1
ATOM 1726 N N . ARG A 1 221 ? -1.118 -10.295 -22.738 1.00 83.31 221 ARG A N 1
ATOM 1727 C CA . ARG A 1 221 ? -0.848 -10.924 -24.049 1.00 83.31 221 ARG A CA 1
ATOM 1728 C C . ARG A 1 221 ? 0.476 -10.473 -24.673 1.00 83.31 221 ARG A C 1
ATOM 1730 O O . ARG A 1 221 ? 1.104 -11.228 -25.411 1.00 83.31 221 ARG A O 1
ATOM 1737 N N . SER A 1 222 ? 0.872 -9.232 -24.409 1.00 85.88 222 SER A N 1
ATOM 1738 C CA . SER A 1 222 ? 2.074 -8.617 -24.971 1.00 85.88 222 SER A CA 1
ATOM 1739 C C . SER A 1 222 ? 3.289 -8.887 -24.089 1.00 85.88 222 SER A C 1
ATOM 1741 O O . SER A 1 222 ? 3.198 -8.834 -22.868 1.00 85.88 222 SER A O 1
ATOM 1743 N N . ARG A 1 223 ? 4.461 -9.107 -24.696 1.00 87.94 223 ARG A N 1
ATOM 1744 C CA . ARG A 1 223 ? 5.731 -9.217 -23.959 1.00 87.94 223 ARG A CA 1
ATOM 1745 C C . ARG A 1 223 ? 6.226 -7.830 -23.555 1.00 87.94 223 ARG A C 1
ATOM 1747 O O . ARG A 1 223 ? 7.008 -7.215 -24.277 1.00 87.94 223 ARG A O 1
ATOM 1754 N N . ILE A 1 224 ? 5.737 -7.336 -22.425 1.00 90.12 224 ILE A N 1
ATOM 1755 C CA . ILE A 1 224 ? 6.109 -6.031 -21.871 1.00 90.12 224 ILE A CA 1
ATOM 1756 C C . ILE A 1 224 ? 7.241 -6.250 -20.870 1.00 90.12 224 ILE A C 1
ATOM 1758 O O . ILE A 1 224 ? 7.061 -6.993 -19.909 1.00 90.12 224 ILE A O 1
ATOM 1762 N N . LYS A 1 225 ? 8.405 -5.635 -21.109 1.00 91.44 225 LYS A N 1
ATOM 1763 C CA . LYS A 1 225 ? 9.514 -5.635 -20.144 1.00 91.44 225 LYS A CA 1
ATOM 1764 C C . LYS A 1 225 ? 9.204 -4.675 -18.997 1.00 91.44 225 LYS A C 1
ATOM 1766 O O . LYS A 1 225 ? 8.704 -3.578 -19.240 1.00 91.44 225 LYS A O 1
ATOM 1771 N N . VAL A 1 226 ? 9.528 -5.091 -17.783 1.00 94.69 226 VAL A N 1
ATOM 1772 C CA . VAL A 1 226 ? 9.271 -4.357 -16.540 1.00 94.69 226 VAL A CA 1
ATOM 1773 C C . VAL A 1 226 ? 10.431 -4.545 -15.571 1.00 94.69 226 VAL A C 1
ATOM 1775 O O . VAL A 1 226 ? 11.192 -5.507 -15.688 1.00 94.69 226 VAL A O 1
ATOM 1778 N N . TYR A 1 227 ? 10.537 -3.652 -14.596 1.00 95.56 227 TYR A N 1
ATOM 1779 C CA . TYR A 1 227 ? 11.286 -3.908 -13.376 1.00 95.56 227 TYR A CA 1
ATOM 1780 C C . TYR A 1 227 ? 10.390 -4.667 -12.397 1.00 95.56 227 TYR A C 1
ATOM 1782 O O . TYR A 1 227 ? 9.232 -4.303 -12.203 1.00 95.56 227 TYR A O 1
ATOM 1790 N N . ARG A 1 228 ? 10.917 -5.716 -11.774 1.00 95.56 228 ARG A N 1
ATOM 1791 C CA . ARG A 1 228 ? 10.290 -6.450 -10.679 1.00 95.56 228 ARG A CA 1
ATOM 1792 C C . ARG A 1 228 ? 11.057 -6.171 -9.397 1.00 95.56 228 ARG A C 1
ATOM 1794 O O . ARG A 1 228 ? 12.258 -6.428 -9.332 1.00 95.56 228 ARG A O 1
ATOM 1801 N N . ILE A 1 229 ? 10.358 -5.667 -8.395 1.00 94.06 229 ILE A N 1
ATOM 1802 C CA . ILE A 1 229 ? 10.866 -5.473 -7.042 1.00 94.06 229 ILE A CA 1
ATOM 1803 C C . ILE A 1 229 ? 10.267 -6.572 -6.172 1.00 94.06 229 ILE A C 1
ATOM 1805 O O . ILE A 1 229 ? 9.048 -6.737 -6.147 1.00 94.06 229 ILE A O 1
ATOM 1809 N N . ASP A 1 230 ? 11.116 -7.297 -5.453 1.00 91.06 230 ASP A N 1
ATOM 1810 C CA . ASP A 1 230 ? 10.699 -8.349 -4.531 1.00 91.06 230 ASP A CA 1
ATOM 1811 C C . ASP A 1 230 ? 10.868 -7.834 -3.093 1.00 91.06 230 ASP A C 1
ATOM 1813 O O . ASP A 1 230 ? 11.978 -7.806 -2.568 1.00 91.06 230 ASP A O 1
ATOM 1817 N N . VAL A 1 231 ? 9.778 -7.382 -2.466 1.00 87.44 231 VAL A N 1
ATOM 1818 C CA . VAL A 1 231 ? 9.782 -6.811 -1.108 1.00 87.44 231 VAL A CA 1
ATOM 1819 C C . VAL A 1 231 ? 9.594 -7.932 -0.079 1.00 87.44 231 VAL A C 1
ATOM 1821 O O . VAL A 1 231 ? 8.512 -8.531 -0.040 1.00 87.44 231 VAL A O 1
ATOM 1824 N N . PRO A 1 232 ? 10.597 -8.234 0.764 1.00 80.81 232 PRO A N 1
ATOM 1825 C CA . PRO A 1 232 ? 10.457 -9.244 1.802 1.00 80.81 232 PRO A CA 1
ATOM 1826 C C . PRO A 1 232 ? 9.640 -8.698 2.976 1.00 80.81 232 PRO A C 1
ATOM 1828 O O . PRO A 1 232 ? 9.964 -7.667 3.560 1.00 80.81 232 PRO A O 1
ATOM 1831 N N . ILE A 1 233 ? 8.566 -9.407 3.324 1.00 69.88 233 ILE A N 1
ATOM 1832 C CA . ILE A 1 233 ? 7.711 -9.061 4.469 1.00 69.88 233 ILE A CA 1
ATOM 1833 C C . ILE A 1 233 ? 8.145 -9.847 5.714 1.00 69.88 233 ILE A C 1
ATOM 1835 O O . ILE A 1 233 ? 8.308 -9.282 6.791 1.00 69.88 233 ILE A O 1
ATOM 1839 N N . VAL A 1 234 ? 8.350 -11.154 5.548 1.00 66.31 234 VAL A N 1
ATOM 1840 C CA . VAL A 1 234 ? 8.905 -12.125 6.510 1.00 66.31 234 VAL A CA 1
ATOM 1841 C C . VAL A 1 234 ? 9.649 -13.178 5.671 1.00 66.31 234 VAL A C 1
ATOM 1843 O O . VAL A 1 234 ? 9.366 -13.282 4.476 1.00 66.31 234 VAL A O 1
ATOM 1846 N N . GLU A 1 235 ? 10.594 -13.933 6.250 1.00 60.53 235 GLU A N 1
ATOM 1847 C CA . GLU A 1 235 ? 11.322 -15.017 5.558 1.00 60.53 235 GLU A CA 1
ATOM 1848 C C . GLU A 1 235 ? 10.399 -15.818 4.608 1.00 60.53 235 GLU A C 1
ATOM 1850 O O . GLU A 1 235 ? 9.328 -16.282 5.005 1.00 60.53 235 GLU A O 1
ATOM 1855 N N . ASP A 1 236 ? 10.802 -15.908 3.334 1.00 62.62 236 ASP A N 1
ATOM 1856 C CA . ASP A 1 236 ? 10.106 -16.568 2.213 1.00 62.62 236 ASP A CA 1
ATOM 1857 C C . ASP A 1 236 ? 8.739 -15.991 1.771 1.00 62.62 236 ASP A C 1
ATOM 1859 O O . ASP A 1 236 ? 8.046 -16.585 0.938 1.00 62.62 236 ASP A O 1
ATOM 1863 N N . MET A 1 237 ? 8.350 -14.802 2.246 1.00 76.25 237 MET A N 1
ATOM 1864 C CA . MET A 1 237 ? 7.151 -14.077 1.797 1.00 76.25 237 MET A CA 1
ATOM 1865 C C . MET A 1 237 ? 7.519 -12.778 1.078 1.00 76.25 237 MET A C 1
ATOM 1867 O O . MET A 1 237 ? 7.817 -11.763 1.708 1.00 76.25 237 MET A O 1
ATOM 1871 N N . LEU A 1 238 ? 7.452 -12.812 -0.255 1.00 84.81 238 LEU A N 1
ATOM 1872 C CA . LEU A 1 238 ? 7.780 -11.679 -1.119 1.00 84.81 238 LEU A CA 1
ATOM 1873 C C . LEU A 1 238 ? 6.508 -11.061 -1.704 1.00 84.81 238 LEU A C 1
ATOM 1875 O O . LEU A 1 238 ? 5.748 -11.743 -2.396 1.00 84.81 238 LEU A O 1
ATOM 1879 N N . VAL A 1 239 ? 6.304 -9.768 -1.466 1.00 90.69 239 VAL A N 1
ATOM 1880 C CA . VAL A 1 239 ? 5.392 -8.953 -2.276 1.00 90.69 239 VAL A CA 1
ATOM 1881 C C . VAL A 1 239 ? 6.134 -8.569 -3.548 1.00 90.69 239 VAL A C 1
ATOM 1883 O O . VAL A 1 239 ? 7.221 -7.999 -3.480 1.00 90.69 239 VAL A O 1
ATOM 1886 N N . LYS A 1 240 ? 5.563 -8.885 -4.711 1.00 94.31 240 LYS A N 1
ATOM 1887 C CA . LYS A 1 240 ? 6.192 -8.565 -6.000 1.00 94.31 240 LYS A CA 1
ATOM 1888 C C . LYS A 1 240 ? 5.539 -7.345 -6.608 1.00 94.31 240 LYS A C 1
ATOM 1890 O O . LYS A 1 240 ? 4.330 -7.346 -6.825 1.00 94.31 240 LYS A O 1
ATOM 1895 N N . ILE A 1 241 ? 6.332 -6.334 -6.926 1.00 95.69 241 ILE A N 1
ATOM 1896 C CA . ILE A 1 241 ? 5.869 -5.092 -7.544 1.00 95.69 241 ILE A CA 1
ATOM 1897 C C . ILE A 1 241 ? 6.473 -5.015 -8.941 1.00 95.69 241 ILE A C 1
ATOM 1899 O O . ILE A 1 241 ? 7.691 -5.054 -9.101 1.00 95.69 241 ILE A O 1
ATOM 1903 N N . TYR A 1 242 ? 5.622 -4.913 -9.955 1.00 96.69 242 TYR A N 1
ATOM 1904 C CA . TYR A 1 242 ? 6.014 -4.784 -11.352 1.00 96.69 242 TYR A CA 1
ATOM 1905 C C . TYR A 1 242 ? 5.825 -3.341 -11.801 1.00 96.69 242 TYR A C 1
ATOM 1907 O O . TYR A 1 242 ? 4.711 -2.816 -11.759 1.00 96.69 242 TYR A O 1
ATOM 1915 N N . VAL A 1 243 ? 6.908 -2.728 -12.261 1.00 95.88 243 VAL A N 1
ATOM 1916 C CA . VAL A 1 243 ? 6.998 -1.307 -12.595 1.00 95.88 243 VAL A CA 1
ATOM 1917 C C . VAL A 1 243 ? 7.447 -1.165 -14.042 1.00 95.88 243 VAL A C 1
ATOM 1919 O O . VAL A 1 243 ? 8.362 -1.859 -14.494 1.00 95.88 243 VAL A O 1
ATOM 1922 N N . ASN A 1 244 ? 6.801 -0.287 -14.802 1.00 92.62 244 ASN A N 1
ATOM 1923 C CA . ASN A 1 244 ? 7.225 -0.012 -16.169 1.00 92.62 244 ASN A CA 1
ATOM 1924 C C . ASN A 1 244 ? 8.533 0.808 -16.194 1.00 92.62 244 AS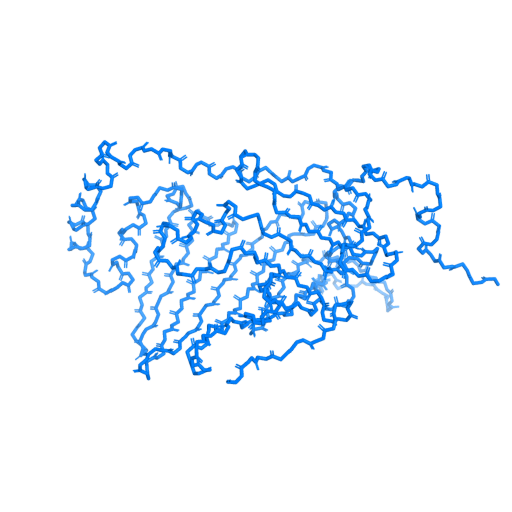N A C 1
ATOM 1926 O O . ASN A 1 244 ? 9.075 1.229 -15.173 1.00 92.62 244 ASN A O 1
ATOM 1930 N N . THR A 1 245 ? 9.062 1.061 -17.387 1.00 87.56 245 THR A N 1
ATOM 1931 C CA . THR A 1 245 ? 10.327 1.796 -17.558 1.00 87.56 245 THR A CA 1
ATOM 1932 C C . THR A 1 245 ? 10.239 3.280 -17.191 1.00 87.56 245 THR A C 1
ATOM 1934 O O . THR A 1 245 ? 11.271 3.943 -17.070 1.00 87.56 245 THR A O 1
ATOM 1937 N N . LEU A 1 246 ? 9.017 3.798 -17.065 1.00 89.75 246 LEU A N 1
ATOM 1938 C CA . LEU A 1 246 ? 8.690 5.178 -16.719 1.00 89.75 246 LEU A CA 1
ATOM 1939 C C . LEU A 1 246 ? 8.347 5.345 -15.229 1.00 89.75 246 LEU A C 1
ATOM 1941 O O . LEU A 1 246 ? 8.093 6.467 -14.815 1.00 89.75 246 LEU A O 1
ATOM 1945 N N . GLY A 1 247 ? 8.354 4.264 -14.438 1.00 90.75 247 GLY A N 1
ATOM 1946 C CA . GLY A 1 247 ? 8.057 4.301 -13.002 1.00 90.75 247 GLY A CA 1
ATOM 1947 C C . GLY A 1 247 ? 6.613 3.982 -12.610 1.00 90.75 247 GLY A C 1
ATOM 1948 O O . GLY A 1 247 ? 6.318 3.897 -11.423 1.00 90.75 247 GLY A O 1
ATOM 1949 N N . GLU A 1 248 ? 5.713 3.746 -13.565 1.00 94.12 248 GLU A N 1
ATOM 1950 C CA . GLU A 1 248 ? 4.314 3.411 -13.273 1.00 94.12 248 GLU A CA 1
ATOM 1951 C C . GLU A 1 248 ? 4.198 1.983 -12.724 1.00 94.12 248 GLU A C 1
ATOM 1953 O O . GLU A 1 248 ? 4.725 1.026 -13.309 1.00 94.12 248 GLU A O 1
ATOM 1958 N N . ILE A 1 249 ? 3.450 1.816 -11.633 1.00 95.69 249 ILE A N 1
ATOM 1959 C CA . ILE A 1 249 ? 3.129 0.497 -11.084 1.00 95.69 249 ILE A CA 1
ATOM 1960 C C . ILE A 1 249 ? 2.090 -0.179 -11.983 1.00 95.69 249 ILE A C 1
ATOM 1962 O O . ILE A 1 249 ? 0.979 0.313 -12.194 1.00 95.69 249 ILE A O 1
ATOM 1966 N N . LEU A 1 250 ? 2.446 -1.349 -12.508 1.00 96.50 250 LEU A N 1
ATOM 1967 C CA . LEU A 1 250 ? 1.590 -2.123 -13.405 1.00 96.50 250 LEU A CA 1
ATOM 1968 C C . LEU A 1 250 ? 0.884 -3.276 -12.698 1.00 96.50 250 LEU A C 1
ATOM 1970 O O . LEU A 1 250 ? -0.230 -3.649 -13.078 1.00 96.50 250 LEU A O 1
ATOM 1974 N N . ARG A 1 251 ? 1.544 -3.881 -11.707 1.00 97.31 251 ARG A N 1
ATOM 1975 C CA . ARG A 1 251 ? 0.999 -5.007 -10.949 1.00 97.31 251 ARG A CA 1
ATOM 1976 C C . ARG A 1 251 ? 1.655 -5.135 -9.582 1.00 97.31 251 ARG A C 1
ATOM 1978 O O . ARG A 1 251 ? 2.868 -4.983 -9.480 1.00 97.31 251 ARG A O 1
ATOM 1985 N N . VAL A 1 252 ? 0.875 -5.500 -8.570 1.00 96.69 252 VAL A N 1
ATOM 1986 C CA . VAL A 1 252 ? 1.385 -5.917 -7.257 1.00 96.69 252 VAL A CA 1
ATOM 1987 C C . VAL A 1 252 ? 0.811 -7.280 -6.909 1.00 96.69 252 VAL A C 1
ATOM 1989 O O . VAL A 1 252 ? -0.405 -7.453 -6.917 1.00 96.69 252 VAL A O 1
ATOM 1992 N N . GLU A 1 253 ? 1.670 -8.246 -6.607 1.00 95.06 253 GLU A N 1
ATOM 1993 C CA . GLU A 1 253 ? 1.271 -9.579 -6.157 1.00 95.06 253 GLU A CA 1
ATOM 1994 C C . GLU A 1 253 ? 1.466 -9.704 -4.652 1.00 95.06 253 GLU A C 1
ATOM 1996 O O . GLU A 1 253 ? 2.587 -9.583 -4.149 1.00 95.06 253 GLU A O 1
ATOM 2001 N N . ILE A 1 254 ? 0.370 -9.981 -3.945 1.00 91.38 254 ILE A N 1
ATOM 2002 C CA . ILE A 1 254 ? 0.394 -10.241 -2.510 1.00 91.38 254 ILE A CA 1
ATOM 2003 C C . ILE A 1 254 ? 0.551 -11.753 -2.297 1.00 91.38 254 ILE A C 1
ATOM 2005 O O . ILE A 1 254 ? -0.232 -12.530 -2.849 1.00 91.38 254 ILE A O 1
ATOM 2009 N N . PRO A 1 255 ? 1.543 -12.214 -1.514 1.00 87.62 255 PRO A N 1
ATOM 2010 C CA . PRO A 1 255 ? 1.758 -13.640 -1.318 1.00 87.62 255 PRO A CA 1
ATOM 2011 C C . PRO A 1 255 ? 0.585 -14.263 -0.552 1.00 87.62 255 PRO A C 1
ATOM 2013 O O . PRO A 1 255 ? 0.181 -13.764 0.497 1.00 87.62 255 PRO A O 1
ATOM 2016 N N . ASN A 1 256 ? 0.080 -15.406 -1.032 1.00 85.69 256 ASN A N 1
ATOM 2017 C CA . ASN A 1 256 ? -1.075 -16.094 -0.432 1.00 85.69 256 ASN A CA 1
ATOM 2018 C C . ASN A 1 256 ? -0.887 -16.381 1.064 1.00 85.69 256 ASN A C 1
ATOM 2020 O O . ASN A 1 256 ? -1.843 -16.318 1.823 1.00 85.69 256 ASN A O 1
ATOM 2024 N N . VAL A 1 257 ? 0.347 -16.653 1.500 1.00 80.56 257 VAL A N 1
ATOM 2025 C CA . VAL A 1 257 ? 0.662 -16.898 2.914 1.00 80.56 257 VAL A CA 1
ATOM 2026 C C . VAL A 1 257 ? 0.382 -15.663 3.773 1.00 80.56 257 VAL A C 1
ATOM 2028 O O . VAL A 1 257 ? -0.122 -15.802 4.887 1.00 80.56 257 VAL A O 1
ATOM 2031 N N . LEU A 1 258 ? 0.653 -14.458 3.262 1.00 79.81 258 LEU A N 1
ATOM 2032 C CA . LEU A 1 258 ? 0.340 -13.212 3.961 1.00 79.81 258 LEU A CA 1
ATOM 2033 C C . LEU A 1 258 ? -1.175 -13.017 4.056 1.00 79.81 258 LEU A C 1
ATOM 2035 O O . LEU A 1 258 ? -1.683 -12.724 5.135 1.00 79.81 258 LEU A O 1
ATOM 2039 N N . ILE A 1 259 ? -1.898 -13.263 2.963 1.00 80.94 259 ILE A N 1
ATOM 2040 C CA . ILE A 1 259 ? -3.365 -13.196 2.937 1.00 80.94 259 ILE A CA 1
ATOM 2041 C C . ILE A 1 259 ? -3.971 -14.188 3.937 1.00 80.94 259 ILE A C 1
ATOM 2043 O O . ILE A 1 259 ? -4.802 -13.805 4.755 1.00 80.94 259 ILE A O 1
ATOM 2047 N N . ASP A 1 260 ? -3.517 -15.443 3.920 1.00 76.44 260 ASP A N 1
ATOM 2048 C CA . ASP A 1 260 ? -3.966 -16.491 4.840 1.00 76.44 260 ASP A CA 1
ATOM 2049 C C . ASP A 1 260 ? -3.645 -16.136 6.295 1.00 76.44 260 ASP A C 1
ATOM 2051 O O . ASP A 1 260 ? -4.434 -16.426 7.195 1.00 76.44 260 ASP A O 1
ATOM 2055 N N . THR A 1 261 ? -2.484 -15.522 6.540 1.00 72.31 261 THR A N 1
ATOM 2056 C CA . THR A 1 261 ? -2.086 -15.070 7.878 1.00 72.31 261 THR A CA 1
ATOM 2057 C C . THR A 1 261 ? -3.038 -13.992 8.367 1.00 72.31 261 THR A C 1
ATOM 2059 O O . THR A 1 261 ? -3.587 -14.145 9.455 1.00 72.31 261 THR A O 1
ATOM 2062 N N . ILE A 1 262 ? -3.297 -12.962 7.554 1.00 70.75 262 ILE A N 1
ATOM 2063 C CA . ILE A 1 262 ? -4.243 -11.889 7.884 1.00 70.75 262 ILE A CA 1
ATOM 2064 C C . ILE A 1 262 ? -5.638 -12.475 8.096 1.00 70.75 262 ILE A C 1
ATOM 2066 O O . ILE A 1 262 ? -6.243 -12.223 9.132 1.00 70.75 262 ILE A O 1
ATOM 2070 N N . SER A 1 263 ? -6.136 -13.301 7.174 1.00 68.75 263 SER A N 1
ATOM 2071 C CA . SER A 1 263 ? -7.455 -13.940 7.268 1.00 68.75 263 SER A CA 1
ATOM 2072 C C . SER A 1 263 ? -7.625 -14.715 8.578 1.00 68.75 263 SER A C 1
ATOM 2074 O O . SER A 1 263 ? -8.614 -14.533 9.285 1.00 68.75 263 SER A O 1
ATOM 2076 N N . LYS A 1 264 ? -6.629 -15.522 8.967 1.00 68.81 264 LYS A N 1
ATOM 2077 C CA . LYS A 1 264 ? -6.676 -16.312 10.207 1.00 68.81 264 LYS A CA 1
ATOM 2078 C C . LYS A 1 264 ? -6.596 -15.453 11.464 1.00 68.81 264 LYS A C 1
ATOM 2080 O O . LYS A 1 264 ? -7.343 -15.709 12.406 1.00 68.81 264 LYS A O 1
ATOM 2085 N N . THR A 1 265 ? -5.700 -14.467 11.506 1.00 55.62 265 THR A N 1
ATOM 2086 C CA . THR A 1 265 ? -5.506 -13.627 12.700 1.00 55.62 265 THR A CA 1
ATOM 2087 C C . THR A 1 265 ? -6.671 -12.671 12.917 1.00 55.62 265 THR A C 1
ATOM 2089 O O . THR A 1 265 ? -7.101 -12.479 14.051 1.00 55.62 265 THR A O 1
ATOM 2092 N N . SER A 1 266 ? -7.222 -12.121 11.836 1.00 53.81 266 SER A N 1
ATOM 2093 C CA . SER A 1 266 ? -8.350 -11.185 11.874 1.00 53.81 266 SER A CA 1
ATOM 2094 C C . SER A 1 266 ? -9.724 -11.861 11.818 1.00 53.81 266 SER A C 1
ATOM 2096 O O . SER A 1 266 ? -10.734 -11.194 12.023 1.00 53.81 266 SER A O 1
ATOM 2098 N N . LYS A 1 267 ? -9.776 -13.179 11.568 1.00 63.75 267 LYS A N 1
ATOM 2099 C CA . LYS A 1 267 ? -11.009 -13.943 11.300 1.00 63.75 267 LYS A CA 1
ATOM 2100 C C . LYS A 1 267 ? -11.839 -13.351 10.151 1.00 63.75 267 LYS A C 1
ATOM 2102 O O . LYS A 1 267 ? -13.065 -13.443 10.161 1.00 63.75 267 LYS A O 1
ATOM 2107 N N . LEU A 1 268 ? -11.168 -12.747 9.175 1.00 69.00 268 LEU A N 1
ATOM 2108 C CA . LEU A 1 268 ? -11.786 -12.208 7.968 1.00 69.00 268 LEU A CA 1
ATOM 2109 C C . LEU A 1 268 ? -11.776 -13.261 6.861 1.00 69.00 268 LEU A C 1
ATOM 2111 O O . LEU A 1 268 ? -10.774 -13.950 6.660 1.00 69.00 268 LEU A O 1
ATOM 2115 N N . ASP A 1 269 ? -12.873 -13.359 6.115 1.00 76.19 269 ASP A N 1
ATOM 2116 C CA . ASP A 1 269 ? -12.934 -14.171 4.899 1.00 76.19 269 ASP A CA 1
ATOM 2117 C C . ASP A 1 269 ? -12.310 -13.381 3.742 1.00 76.19 269 ASP A C 1
ATOM 2119 O O . ASP A 1 269 ? -12.959 -12.543 3.117 1.00 76.19 269 ASP A O 1
ATOM 2123 N N . LEU A 1 270 ? -11.004 -13.570 3.529 1.00 79.44 270 LEU A N 1
ATOM 2124 C CA . LEU A 1 270 ? -10.259 -12.901 2.464 1.00 79.44 270 LEU A CA 1
ATOM 2125 C C . LEU A 1 270 ? -10.076 -13.838 1.260 1.00 79.44 270 LEU A C 1
ATOM 2127 O O . LEU A 1 270 ? -9.784 -15.026 1.438 1.00 79.44 270 LEU A O 1
ATOM 2131 N N . PRO A 1 271 ? -10.163 -13.320 0.023 1.00 84.00 271 PRO A N 1
ATOM 2132 C CA . PRO A 1 271 ? -9.900 -14.113 -1.169 1.00 84.00 271 PRO A CA 1
ATOM 2133 C C . PRO A 1 271 ? -8.451 -14.592 -1.201 1.00 84.00 271 PRO A C 1
ATOM 2135 O O . PRO A 1 271 ? -7.526 -13.837 -0.932 1.00 84.00 271 PRO A O 1
ATOM 2138 N N . LYS A 1 272 ? -8.232 -15.846 -1.602 1.00 82.19 272 LYS A N 1
ATOM 2139 C CA . LYS A 1 272 ? -6.936 -16.547 -1.490 1.00 82.19 272 LYS A CA 1
ATOM 2140 C C . LYS A 1 272 ? -5.861 -16.104 -2.493 1.00 82.19 272 LYS A C 1
ATOM 2142 O O . LYS A 1 272 ? -4.868 -16.813 -2.650 1.00 82.19 272 LYS A O 1
ATOM 2147 N N . SER A 1 273 ? -6.091 -15.028 -3.244 1.00 90.00 273 SER A N 1
ATOM 2148 C CA . SER A 1 273 ? -5.200 -14.578 -4.315 1.00 90.00 273 SER A CA 1
ATOM 2149 C C . SER A 1 273 ? -5.451 -13.115 -4.682 1.00 90.00 273 SER A C 1
ATOM 2151 O O . SER A 1 273 ? -6.085 -12.825 -5.690 1.00 90.00 273 SER A O 1
ATOM 2153 N N . ILE A 1 274 ? -4.941 -12.182 -3.884 1.00 93.25 274 ILE A N 1
ATOM 2154 C CA . ILE A 1 274 ? -5.120 -10.744 -4.116 1.00 93.25 274 ILE A CA 1
ATOM 2155 C C . ILE A 1 274 ? -3.980 -10.203 -4.977 1.00 93.25 274 ILE A C 1
ATOM 2157 O O . ILE A 1 274 ? -2.799 -10.372 -4.660 1.00 93.25 274 ILE A O 1
ATOM 2161 N N . VAL A 1 275 ? -4.347 -9.514 -6.053 1.00 95.62 275 VAL A N 1
ATOM 2162 C CA . VAL A 1 275 ? -3.417 -8.820 -6.945 1.00 95.62 275 VAL A CA 1
ATOM 2163 C C . VAL A 1 275 ? -3.956 -7.428 -7.245 1.00 95.62 275 VAL A C 1
ATOM 2165 O O . VAL A 1 275 ? -5.150 -7.253 -7.486 1.00 95.62 275 VAL A O 1
ATOM 2168 N N . LEU A 1 276 ? -3.068 -6.438 -7.275 1.00 97.12 276 LEU A N 1
ATOM 2169 C CA . LEU A 1 276 ? -3.379 -5.127 -7.831 1.00 97.12 276 LEU A CA 1
ATOM 2170 C C . LEU A 1 276 ? -2.967 -5.123 -9.297 1.00 97.12 276 LEU A C 1
ATOM 2172 O O . LEU A 1 276 ? -1.840 -5.494 -9.619 1.00 97.12 276 LEU A O 1
ATOM 2176 N N . ARG A 1 277 ? -3.864 -4.713 -10.191 1.00 97.06 277 ARG A N 1
ATOM 2177 C CA . ARG A 1 277 ? -3.627 -4.688 -11.638 1.00 97.06 277 ARG A CA 1
ATOM 2178 C C . ARG A 1 277 ? -3.916 -3.312 -12.205 1.00 97.06 277 ARG A C 1
ATOM 2180 O O . ARG A 1 277 ? -4.985 -2.754 -11.961 1.00 97.06 277 ARG A O 1
ATOM 2187 N N . ASN A 1 278 ? -3.010 -2.810 -13.030 1.00 96.69 278 ASN A N 1
ATOM 2188 C CA . ASN A 1 278 ? -3.221 -1.547 -13.714 1.00 96.69 278 ASN A CA 1
ATOM 2189 C C . ASN A 1 278 ? -4.315 -1.661 -14.791 1.00 96.69 278 ASN A C 1
ATOM 2191 O O . ASN A 1 278 ? -4.275 -2.551 -15.649 1.00 96.69 278 ASN A O 1
ATOM 2195 N N . GLN A 1 279 ? -5.305 -0.765 -14.749 1.00 95.25 279 GLN A N 1
ATOM 2196 C CA . GLN A 1 279 ? -6.495 -0.843 -15.611 1.00 95.25 279 GLN A CA 1
ATOM 2197 C C . GLN A 1 279 ? -6.151 -0.718 -17.098 1.00 95.25 279 GLN A C 1
ATOM 2199 O O . GLN A 1 279 ? -6.809 -1.342 -17.934 1.00 95.25 279 GLN A O 1
ATOM 2204 N N . ASN A 1 280 ? -5.101 0.037 -17.426 1.00 92.88 280 ASN A N 1
ATOM 2205 C CA . ASN A 1 280 ? -4.679 0.287 -18.803 1.00 92.88 280 ASN A CA 1
ATOM 2206 C C . ASN A 1 280 ? -4.073 -0.965 -19.457 1.00 92.88 280 ASN A C 1
ATOM 2208 O O . ASN A 1 280 ? -4.165 -1.137 -20.672 1.00 92.88 280 ASN A O 1
ATOM 2212 N N . PHE A 1 281 ? -3.491 -1.865 -18.657 1.00 93.06 281 PHE A N 1
ATOM 2213 C CA . PHE A 1 281 ? -2.792 -3.059 -19.148 1.00 93.06 281 PHE A CA 1
ATOM 2214 C C . PHE A 1 281 ? -3.617 -4.344 -19.034 1.00 93.06 281 PHE A C 1
ATOM 2216 O O . PHE A 1 281 ? -3.496 -5.224 -19.889 1.00 93.06 281 PHE A O 1
ATOM 2223 N N . TYR A 1 282 ? -4.462 -4.456 -18.006 1.00 94.81 282 TYR A N 1
ATOM 2224 C CA . TYR A 1 282 ? -5.263 -5.659 -17.737 1.00 94.81 282 TYR A CA 1
ATOM 2225 C C . TYR A 1 282 ? -6.747 -5.499 -18.081 1.00 94.81 282 TYR A C 1
ATOM 2227 O O . TYR A 1 282 ? -7.501 -6.469 -18.018 1.00 94.81 282 TYR A O 1
ATOM 2235 N N . GLY A 1 283 ? -7.162 -4.296 -18.480 1.00 92.75 283 GLY A N 1
ATOM 2236 C CA . GLY A 1 283 ? -8.557 -3.956 -18.709 1.00 92.75 283 GLY A CA 1
ATOM 2237 C C . GLY A 1 283 ? -9.290 -3.599 -17.417 1.00 92.75 283 GLY A C 1
ATOM 2238 O O . GLY A 1 283 ? -8.944 -4.022 -16.310 1.00 92.75 283 GLY A O 1
ATOM 2239 N N . ARG A 1 284 ? -10.336 -2.789 -17.568 1.00 94.12 284 ARG A N 1
ATOM 2240 C CA . ARG A 1 284 ? -11.197 -2.377 -16.463 1.00 94.12 284 ARG A CA 1
ATOM 2241 C C . ARG A 1 284 ? -12.267 -3.434 -16.202 1.00 94.12 284 ARG A C 1
ATOM 2243 O O . ARG A 1 284 ? -13.046 -3.765 -17.095 1.00 94.12 284 ARG A O 1
ATOM 2250 N N . LEU A 1 285 ? -12.308 -3.930 -14.976 1.00 93.19 285 LEU A N 1
ATOM 2251 C CA . LEU A 1 285 ? -13.355 -4.801 -14.468 1.00 93.19 285 LEU A CA 1
ATOM 2252 C C . LEU A 1 285 ? -14.509 -3.959 -13.922 1.00 93.19 285 LEU A C 1
ATOM 2254 O O . LEU A 1 285 ? -14.387 -2.758 -13.668 1.00 93.19 285 LEU A O 1
ATOM 2258 N N . ARG A 1 286 ? -15.663 -4.601 -13.769 1.00 90.50 286 ARG A N 1
ATOM 2259 C CA . ARG A 1 286 ? -16.835 -4.012 -13.125 1.00 90.50 286 ARG A CA 1
ATOM 2260 C C . ARG A 1 286 ? -17.101 -4.766 -11.834 1.00 90.50 286 ARG A C 1
ATOM 2262 O O . ARG A 1 286 ? -16.753 -5.935 -11.723 1.00 90.50 286 ARG A O 1
ATOM 2269 N N . ARG A 1 287 ? -17.694 -4.068 -10.870 1.00 86.94 287 ARG A N 1
ATOM 2270 C CA . ARG A 1 287 ? -18.220 -4.694 -9.662 1.00 86.94 287 ARG A CA 1
ATOM 2271 C C . ARG A 1 287 ? -19.387 -5.593 -10.063 1.00 86.94 287 ARG A C 1
ATOM 2273 O O . ARG A 1 287 ? -20.243 -5.154 -10.834 1.00 86.94 287 ARG A O 1
ATOM 2280 N N . ASP A 1 288 ? -19.392 -6.812 -9.544 1.00 76.75 288 ASP A N 1
ATOM 2281 C CA . ASP A 1 288 ? -20.532 -7.713 -9.675 1.00 76.75 288 ASP A CA 1
ATOM 2282 C C . ASP A 1 288 ? -21.704 -7.124 -8.873 1.00 76.75 288 ASP A C 1
ATOM 2284 O O . ASP A 1 288 ? -21.516 -6.698 -7.731 1.00 76.75 288 ASP A O 1
ATOM 2288 N N . GLN A 1 289 ? -22.865 -6.990 -9.523 1.00 57.44 289 GLN A N 1
ATOM 2289 C CA . GLN A 1 289 ? -24.090 -6.444 -8.924 1.00 57.44 289 GLN A CA 1
ATOM 2290 C C . GLN A 1 289 ? -24.823 -7.489 -8.093 1.00 57.44 289 GLN A C 1
ATOM 2292 O O . GLN A 1 289 ? -24.871 -8.657 -8.541 1.00 57.44 289 GLN A O 1
#

Secondary structure (DSSP, 8-state):
----HHHHHHTTPPTT-EEEHHHHHHHHHT-SS-EEEEEEETTTTEEEEEEEEEEEEEE---S----TT----EEEEEEEEEEEEE--SSGGGPEEEEEEEEEPSTTT--EEEEEEEEEEEETTEEEEEEEEEETT-SEEEEEEEETTEEEEEEEEGGGTT-HHHHHHHHHHHTT--HHHHHHHHHHHHHHHTSTTT-S----------SEEEEEEPTT-SS--EEEEEEEEEETTEEEEEEE-TTS-EEEEEPPHHHHHHHHHHHT----S-EEEEEHHHH-------

Solvent-accessible surface area (backbone atoms only — not comparable to full-atom values): 15775 Å² total; per-residue (Å²): 134,86,77,59,67,72,56,66,82,47,67,84,66,55,78,66,38,79,39,64,31,65,62,51,50,51,30,33,49,62,15,89,58,65,24,48,30,30,34,25,30,66,83,81,67,41,54,43,28,38,39,42,43,36,40,37,75,42,67,51,76,80,78,83,79,71,64,99,89,62,87,88,46,71,51,30,35,36,42,34,28,72,72,17,36,37,62,45,96,50,77,72,43,23,38,35,30,34,37,39,36,34,23,41,38,85,90,71,54,43,68,45,36,40,40,39,41,40,37,34,36,59,95,94,37,52,37,37,39,37,39,43,35,41,64,93,49,72,40,33,40,39,38,29,32,48,80,84,52,72,27,75,44,79,41,46,56,88,41,73,73,34,70,60,58,45,46,34,49,53,33,38,48,71,69,38,56,71,73,59,18,53,57,50,25,52,56,50,34,57,60,57,67,32,82,86,58,64,78,66,83,72,75,78,63,71,53,74,53,78,46,23,25,33,40,66,53,78,99,48,96,60,94,42,70,23,40,35,35,55,37,44,57,51,96,97,38,49,35,38,39,32,24,41,93,61,20,35,55,47,34,36,43,51,40,47,68,58,48,52,48,49,22,64,77,70,71,45,95,63,69,82,35,46,29,34,36,17,34,92,74,74,53,78,80,65,71,86,130

Foldseek 3Di:
DDDPVVCVVCVPDDFFDWDFVQLLVVLQLQFPDWFWKFKALPVVRATFWIWTKDKDFAADPPPPDDDDPDRDDGAKIKIKTAQTWTDDPDNQFIKTKIWMWIFGDPPPRHTAKIKMWIWGDDPNKIKIWMWIDGPVDQWIKIWIDIPRDIFIDTGGPVCVLPVLSVQLVVCRNVVNPNVRSVVVSVVVVVVCPPPVNPPDRLPFPFPAFRIWTWHADPPFPDRAIWTWTFTDRDVPFTWIWTAHPSNHTAKTWGQLVVQVVCCVVVVNPGNSTIMMGGCVGNNDDDHDD